Protein AF-0000000072268133 (afdb_homodimer)

Nearest PDB structures (foldseek):
  2jpi-assembly1_A  TM=8.267E-01  e=6.842E-08  Pseudomonas aeruginosa
  5nzc-assembly1_A  TM=4.486E-01  e=2.871E-03  Betula pendula
  5nzb-assembly1_A  TM=4.740E-01  e=6.348E-03  Betula pendula
  6iqk-assembly2_B  TM=4.774E-01  e=2.905E-02  Arabidopsis thaliana
  5em0-assembly1_A  TM=4.479E-01  e=3.784E-02  Artemisia vulgaris

Foldseek 3Di:
DKKKFKDFDQCQQVLQVQLQVVQVVPFDKDDDSAWIWTQDPQFIKIWGDDRTIIMIMTDHPDDVSVVVVQCSSLVRSCVVCVVVVRDGTDMDDD/DKKKFKDFDQCQLVLQVQLQVVQVVPFDKDDDSAWIWTQDPQFIKIWGDDRTIIMIMTDHPDDVSVVVVQCSSLVRSCVVCVVVVRDGTDMDDD

Secondary structure (DSSP, 8-state):
-EEEEEEE-TTHHHHHHHHHHHHTTTS-EEE-SSEEEE--TTS-EEEEE-SSEEEEEEE-SSHHHHHHHHHHHHHHHHHHHGGGT-----PPP-/-EEEEEEE-TTHHHHHHHHHHHHTTTS-EEE-SSEEEE--TTS-EEEEE-SSEEEEEEE-SSHHHHHHHHHHHHHHHHHHHGGGT-----PPP-

Radius of gyration: 17.0 Å; Cα contacts (8 Å, |Δi|>4): 426; chains: 2; bounding box: 32×48×40 Å

pLDDT: mean 96.36, std 5.12, range [61.31, 98.88]

Organism: Cereibacter sphaeroides (strain ATCC 17023 / DSM 158 / JCM 6121 / CCUG 31486 / LMG 2827 / NBRC 12203 / NCIMB 8253 / ATH 2.4.1.) (NCBI:txid272943)

Sequence (188 aa):
MISTARLETPNASKYLQQLCKHFAHKVEVRFDETEGHCALPPGPAVLRADADGLTVQVEAEDAKGLIQARFVIDSHLVTFAFREGFTGLDWSRPMISTARLETPNASKYLQQLCKHFAHKVEVRFDETEGHCALPPGPAVLRADADGLTVQVEAEDAKGLIQARFVIDSHLVTFAFREGFTGLDWSRP

InterPro domains:
  IPR014543 Uncharacterised conserved protein UCP028291 [PF09981] (4-92)
  IPR014543 Uncharacterised conserved protein UCP028291 [PIRSF028291] (3-92)

Structure (mmCIF, N/CA/C/O backbone):
data_AF-0000000072268133-model_v1
#
loop_
_entity.id
_entity.type
_entity.pdbx_description
1 polymer 'DUF2218 domain-containing protein'
#
loop_
_atom_site.group_PDB
_atom_site.id
_atom_site.type_symbol
_atom_site.label_atom_id
_atom_site.label_alt_id
_atom_site.label_comp_id
_atom_site.label_asym_id
_atom_site.label_entity_id
_atom_site.label_seq_id
_atom_site.pdbx_PDB_ins_code
_atom_site.Cartn_x
_atom_site.Cartn_y
_atom_site.Cartn_z
_atom_site.occupancy
_atom_site.B_iso_or_equiv
_atom_site.auth_seq_id
_atom_site.auth_comp_id
_atom_site.auth_asym_id
_atom_site.auth_atom_id
_atom_site.pdbx_PDB_model_num
ATOM 1 N N . MET A 1 1 ? -15.305 -1.542 4.465 1 93.56 1 MET A N 1
ATOM 2 C CA . MET A 1 1 ? -14.07 -2.006 5.086 1 93.56 1 MET A CA 1
ATOM 3 C C . MET A 1 1 ? -13.242 -0.832 5.594 1 93.56 1 MET A C 1
ATOM 5 O O . MET A 1 1 ? -13.242 0.242 4.988 1 93.56 1 MET A O 1
ATOM 9 N N . ILE A 1 2 ? -12.617 -1.02 6.758 1 95.62 2 ILE A N 1
ATOM 10 C CA . ILE A 1 2 ? -11.883 0.073 7.387 1 95.62 2 ILE A CA 1
ATOM 11 C C . ILE A 1 2 ? -10.445 -0.366 7.668 1 95.62 2 ILE A C 1
ATOM 13 O O . ILE A 1 2 ? -10.203 -1.51 8.062 1 95.62 2 ILE A O 1
ATOM 17 N N . SER A 1 3 ? -9.508 0.486 7.504 1 97.06 3 SER A N 1
ATOM 18 C CA . SER A 1 3 ? -8.109 0.293 7.859 1 97.06 3 SER A CA 1
ATOM 19 C C . SER A 1 3 ? -7.531 1.53 8.539 1 97.06 3 SER A C 1
ATOM 21 O O . SER A 1 3 ? -7.883 2.658 8.188 1 97.06 3 SER A O 1
ATOM 23 N N . THR A 1 4 ?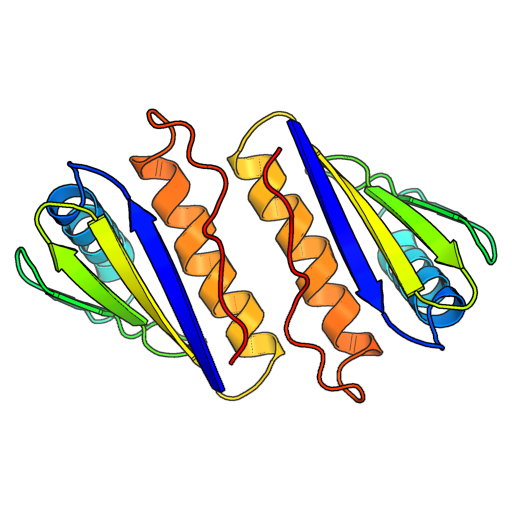 -6.676 1.304 9.516 1 97.69 4 THR A N 1
ATOM 24 C CA . THR A 1 4 ? -6.082 2.406 10.266 1 97.69 4 THR A CA 1
ATOM 25 C C . THR A 1 4 ? -4.578 2.211 10.422 1 97.69 4 THR A C 1
ATOM 27 O O . THR A 1 4 ? -4.09 1.079 10.414 1 97.69 4 THR A O 1
ATOM 30 N N . ALA A 1 5 ? -3.842 3.268 10.523 1 97.69 5 ALA A N 1
ATOM 31 C CA . ALA A 1 5 ? -2.406 3.236 10.789 1 97.69 5 ALA A CA 1
ATOM 32 C C . ALA A 1 5 ? -1.961 4.492 11.531 1 97.69 5 ALA A C 1
ATOM 34 O O . ALA A 1 5 ? -2.699 5.48 11.594 1 97.69 5 ALA A O 1
ATOM 35 N N . ARG A 1 6 ? -0.749 4.371 12.055 1 98.06 6 ARG A N 1
ATOM 36 C CA . ARG A 1 6 ? -0.217 5.492 12.82 1 98.06 6 ARG A CA 1
ATOM 37 C C . ARG A 1 6 ? 1.237 5.77 12.453 1 98.06 6 ARG A C 1
ATOM 39 O O . ARG A 1 6 ? 2.031 4.836 12.305 1 98.06 6 ARG A O 1
ATOM 46 N N . LEU A 1 7 ? 1.521 6.988 12.32 1 98.19 7 LEU A N 1
ATOM 47 C CA . LEU A 1 7 ? 2.885 7.48 12.156 1 98.19 7 LEU A CA 1
ATOM 48 C C . LEU A 1 7 ? 3.352 8.211 13.414 1 98.19 7 LEU A C 1
ATOM 50 O O . LEU A 1 7 ? 2.822 9.273 13.75 1 98.19 7 LEU A O 1
ATOM 54 N N . GLU A 1 8 ? 4.285 7.668 14.125 1 98.38 8 GLU A N 1
ATOM 55 C CA . GLU A 1 8 ? 4.883 8.391 15.242 1 98.38 8 GLU A CA 1
ATOM 56 C C . GLU A 1 8 ? 5.797 9.508 14.75 1 98.38 8 GLU A C 1
ATOM 58 O O . GLU A 1 8 ? 6.781 9.25 14.055 1 98.38 8 GLU A O 1
ATOM 63 N N . THR A 1 9 ? 5.531 10.68 15.117 1 98.5 9 THR A N 1
ATOM 64 C CA . THR A 1 9 ? 6.277 11.844 14.664 1 98.5 9 THR A CA 1
ATOM 65 C C . THR A 1 9 ? 5.902 13.078 15.484 1 98.5 9 THR A C 1
ATOM 67 O O . THR A 1 9 ? 4.738 13.25 15.859 1 98.5 9 THR A O 1
ATOM 70 N N . PRO A 1 10 ? 6.871 13.953 15.711 1 97.75 10 PRO A N 1
ATOM 71 C CA . PRO A 1 10 ? 6.508 15.227 16.328 1 97.75 10 PRO A CA 1
ATOM 72 C C . PRO A 1 10 ? 5.859 16.203 15.352 1 97.75 10 PRO A C 1
ATOM 74 O O . PRO A 1 10 ? 5.363 17.25 15.758 1 97.75 10 PRO A O 1
ATOM 77 N N . ASN A 1 11 ? 5.793 15.844 14.047 1 98.56 11 ASN A N 1
ATOM 78 C CA . ASN A 1 11 ? 5.289 16.719 13 1 98.56 11 ASN A CA 1
ATOM 79 C C . ASN A 1 11 ? 3.877 16.344 12.57 1 98.56 11 ASN A C 1
ATOM 81 O O . ASN A 1 11 ? 3.482 16.594 11.43 1 98.56 11 ASN A O 1
ATOM 85 N N . ALA A 1 12 ? 3.139 15.773 13.453 1 98.69 12 ALA A N 1
ATOM 86 C CA . ALA A 1 12 ? 1.852 15.18 13.109 1 98.69 12 ALA A CA 1
ATOM 87 C C . ALA A 1 12 ? 0.905 16.219 12.523 1 98.69 12 ALA A C 1
ATOM 89 O O . ALA A 1 12 ? 0.339 16.016 11.445 1 98.69 12 ALA A O 1
ATOM 90 N N . SER A 1 13 ? 0.737 17.266 13.195 1 98.75 13 SER A N 1
ATOM 91 C CA . SER A 1 13 ? -0.166 18.312 12.734 1 98.75 13 SER A CA 1
ATOM 92 C C . SER A 1 13 ? 0.288 18.891 11.398 1 98.75 13 SER A C 1
ATOM 94 O O . SER A 1 13 ? -0.536 19.156 10.516 1 98.75 13 SER A O 1
ATOM 96 N N . LYS A 1 14 ? 1.535 19.094 11.281 1 98.75 14 LYS A N 1
ATOM 97 C CA . LYS A 1 14 ? 2.078 19.594 10.031 1 98.75 14 LYS A CA 1
ATOM 98 C C . LYS A 1 14 ? 1.735 18.656 8.867 1 98.75 14 LYS A C 1
ATOM 100 O O . LYS A 1 14 ? 1.242 19.109 7.832 1 98.75 14 LYS A O 1
ATOM 105 N N . TYR A 1 15 ? 1.96 17.391 9.008 1 98.75 15 TYR A N 1
ATOM 106 C CA . TYR A 1 15 ? 1.708 16.438 7.945 1 98.75 15 TYR A CA 1
ATOM 107 C C . TYR A 1 15 ? 0.217 16.312 7.656 1 98.75 15 TYR A C 1
ATOM 109 O O . TYR A 1 15 ? -0.186 16.156 6.5 1 98.75 15 TYR A O 1
ATOM 117 N N . LEU A 1 16 ? -0.584 16.375 8.727 1 98.81 16 LEU A N 1
ATOM 118 C CA . LEU A 1 16 ? -2.031 16.406 8.539 1 98.81 16 LEU A CA 1
ATOM 119 C C . LEU A 1 16 ? -2.445 17.562 7.633 1 98.81 16 LEU A C 1
ATOM 121 O O . LEU A 1 16 ? -3.145 17.344 6.637 1 98.81 16 LEU A O 1
ATOM 125 N N . GLN A 1 17 ? -1.993 18.672 7.922 1 98.81 17 GLN A N 1
ATOM 126 C CA . GLN A 1 17 ? -2.395 19.859 7.176 1 98.81 17 GLN A CA 1
ATOM 127 C C . GLN A 1 17 ? -1.855 19.828 5.75 1 98.81 17 GLN A C 1
ATOM 129 O O . GLN A 1 17 ? -2.559 20.188 4.801 1 98.81 17 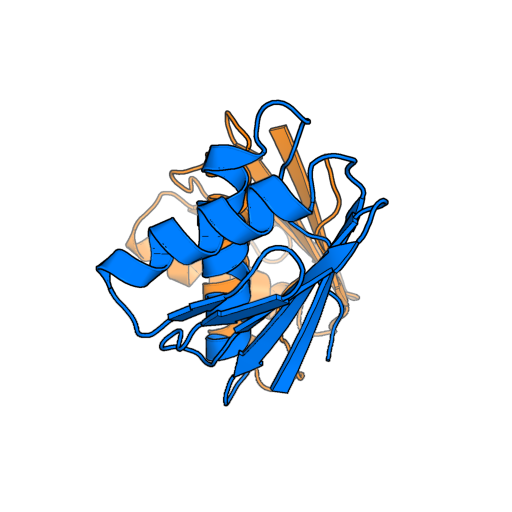GLN A O 1
ATOM 134 N N . GLN A 1 18 ? -0.664 19.422 5.578 1 98.81 18 GLN A N 1
ATOM 135 C CA . GLN A 1 18 ? -0.079 19.328 4.246 1 98.81 18 GLN A CA 1
ATOM 136 C C . GLN A 1 18 ? -0.865 18.344 3.375 1 98.81 18 GLN A C 1
ATOM 138 O O . GLN A 1 18 ? -1.146 18.625 2.211 1 98.81 18 GLN A O 1
ATOM 143 N N . LEU A 1 19 ? -1.193 17.188 3.969 1 98.31 19 LEU A N 1
ATOM 144 C CA . LEU A 1 19 ? -1.961 16.188 3.236 1 98.31 19 LEU A CA 1
ATOM 145 C C . LEU A 1 19 ? -3.322 16.734 2.826 1 98.31 19 LEU A C 1
ATOM 147 O O . LEU A 1 19 ? -3.736 16.594 1.674 1 98.31 19 LEU A O 1
ATOM 151 N N . CYS A 1 20 ? -3.971 17.359 3.752 1 98.5 20 CYS A N 1
ATOM 152 C CA . CYS A 1 20 ? -5.297 17.906 3.48 1 98.5 20 CYS A CA 1
ATOM 153 C C . CYS A 1 20 ? -5.23 19 2.408 1 98.5 20 CYS A C 1
ATOM 155 O O . CYS A 1 20 ? -6.051 19.016 1.49 1 98.5 20 CYS A O 1
ATOM 157 N N . LYS A 1 21 ? -4.309 19.844 2.555 1 98.56 21 LYS A N 1
ATOM 158 C CA . LYS A 1 21 ? -4.156 20.875 1.54 1 98.56 21 LYS A CA 1
ATOM 159 C C . LYS A 1 21 ? -3.859 20.266 0.171 1 98.56 21 LYS A C 1
ATOM 161 O O . LYS A 1 21 ? -4.352 20.766 -0.849 1 98.56 21 LYS A O 1
ATOM 166 N N . HIS A 1 22 ? -3.029 19.297 0.133 1 98 22 HIS A N 1
ATOM 167 C CA . HIS A 1 22 ? -2.699 18.609 -1.106 1 98 22 HIS A CA 1
ATOM 168 C C . HIS A 1 22 ? -3.947 18.016 -1.755 1 98 22 HIS A C 1
ATOM 170 O O . HIS A 1 22 ? -4.156 18.172 -2.959 1 98 22 HIS A O 1
ATOM 176 N N . PHE A 1 23 ? -4.801 17.328 -0.97 1 97.88 23 PHE A N 1
ATOM 177 C CA . PHE A 1 23 ? -6 16.672 -1.476 1 97.88 23 PHE A CA 1
ATOM 178 C C . PHE A 1 23 ? -7.055 17.703 -1.867 1 97.88 23 PHE A C 1
ATOM 180 O O . PHE A 1 23 ? -7.871 17.453 -2.758 1 97.88 23 PHE A O 1
ATOM 187 N N . ALA A 1 24 ? -7.035 18.828 -1.219 1 97.88 24 ALA A N 1
ATOM 188 C CA . ALA A 1 24 ? -8.047 19.859 -1.438 1 97.88 24 ALA A CA 1
ATOM 189 C C . ALA A 1 24 ? -8.023 20.359 -2.877 1 97.88 24 ALA A C 1
ATOM 191 O O . ALA A 1 24 ? -8.977 20.984 -3.344 1 97.88 24 ALA A O 1
ATOM 192 N N . HIS A 1 25 ? -6.98 20.156 -3.562 1 97.12 25 HIS A N 1
ATOM 193 C CA . HIS A 1 25 ? -6.879 20.531 -4.965 1 97.12 25 HIS A CA 1
ATOM 194 C C . HIS A 1 25 ? -7.809 19.688 -5.836 1 97.12 25 HIS A C 1
ATOM 196 O O . HIS A 1 25 ? -8.164 20.094 -6.945 1 97.12 25 HIS A O 1
ATOM 202 N N . LYS A 1 26 ? -8.305 18.516 -5.285 1 95.06 26 LYS A N 1
ATOM 203 C CA . LYS A 1 26 ? -9.039 17.578 -6.148 1 95.06 26 LYS A CA 1
ATOM 204 C C . LYS A 1 26 ? -10.344 17.141 -5.492 1 95.06 26 LYS A C 1
ATOM 206 O O . LYS A 1 26 ? -11.289 16.75 -6.18 1 95.06 26 LYS A O 1
ATOM 211 N N . VAL A 1 27 ? -10.328 17.203 -4.211 1 96.94 27 VAL A N 1
ATOM 212 C CA . VAL A 1 27 ? -11.508 16.688 -3.521 1 96.94 27 VAL A CA 1
ATOM 213 C C . VAL A 1 27 ? -11.922 17.656 -2.412 1 96.94 27 VAL A C 1
ATOM 215 O O . VAL A 1 27 ? -11.164 18.547 -2.053 1 96.94 27 VAL A O 1
ATOM 218 N N . GLU A 1 28 ? -13.156 17.375 -1.885 1 97.62 28 GLU A N 1
ATOM 219 C CA . GLU A 1 28 ? -13.602 18.125 -0.713 1 97.62 28 GLU A CA 1
ATOM 220 C C . GLU A 1 28 ? -12.805 17.734 0.527 1 97.62 28 GLU A C 1
ATOM 222 O O . GLU A 1 28 ? -12.656 16.547 0.826 1 97.62 28 GLU A O 1
ATOM 227 N N . VAL A 1 29 ? -12.406 18.766 1.29 1 98.5 29 VAL A N 1
ATOM 228 C CA . VAL A 1 29 ? -11.625 18.531 2.5 1 98.5 29 VAL A CA 1
ATOM 229 C C . VAL A 1 29 ? -12.047 19.516 3.588 1 98.5 29 VAL A C 1
ATOM 231 O O . VAL A 1 29 ? -12.32 20.688 3.303 1 98.5 29 VAL A O 1
ATOM 234 N N . ARG A 1 30 ? -12.125 19.078 4.805 1 98.56 30 ARG A N 1
ATOM 235 C CA . ARG A 1 30 ? -12.234 19.891 6.012 1 98.56 30 ARG A CA 1
ATOM 236 C C . ARG A 1 30 ? -11.141 19.531 7.012 1 98.56 30 ARG A C 1
ATOM 238 O O . ARG A 1 30 ? -10.906 18.344 7.293 1 98.56 30 ARG A O 1
ATOM 245 N N . PHE A 1 31 ? -10.523 20.641 7.5 1 98.75 31 PHE A N 1
ATOM 246 C CA . PHE A 1 31 ? -9.484 20.266 8.445 1 98.75 31 PHE A CA 1
ATOM 247 C C . PHE A 1 31 ? -9.109 21.438 9.344 1 98.75 31 PHE A C 1
ATOM 249 O O . PHE A 1 31 ? -9.445 22.578 9.047 1 98.75 31 PHE A O 1
ATOM 256 N N . ASP A 1 32 ? -8.562 21.109 10.438 1 98.62 32 ASP A N 1
ATOM 257 C CA . ASP A 1 32 ? -7.844 22.031 11.312 1 98.62 32 ASP A CA 1
ATOM 258 C C . ASP A 1 32 ? -6.504 21.438 11.742 1 98.62 32 ASP A C 1
ATOM 260 O O . ASP A 1 32 ? -5.949 20.578 11.055 1 98.62 32 ASP A O 1
ATOM 264 N N . GLU A 1 33 ? -6.043 21.859 12.852 1 98.44 33 GLU A N 1
ATOM 265 C CA . GLU A 1 33 ? -4.703 21.453 13.25 1 98.44 33 GLU A CA 1
ATOM 266 C C . GLU A 1 33 ? -4.703 20.016 13.766 1 98.44 33 GLU A C 1
ATOM 268 O O . GLU A 1 33 ? -3.654 19.359 13.828 1 98.44 33 GLU A O 1
ATOM 273 N N . THR A 1 34 ? -5.832 19.484 14.164 1 98.62 34 THR A N 1
ATOM 274 C CA . THR A 1 34 ? -5.797 18.203 14.875 1 98.62 34 THR A CA 1
ATOM 275 C C . THR A 1 34 ? -6.613 17.156 14.125 1 98.62 34 THR A C 1
ATOM 277 O O . THR A 1 34 ? -6.496 15.961 14.406 1 98.62 34 THR A O 1
ATOM 280 N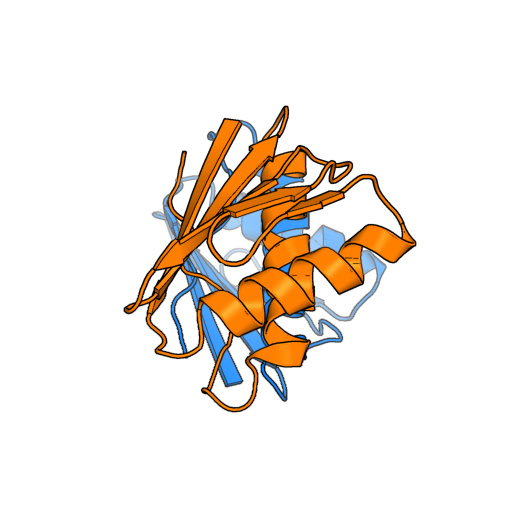 N . GLU A 1 35 ? -7.496 17.594 13.297 1 98.81 35 GLU A N 1
ATOM 281 C CA . GLU A 1 35 ? -8.352 16.641 12.594 1 98.81 35 GLU A CA 1
ATOM 282 C C . GLU A 1 35 ? -8.57 17.078 11.141 1 98.81 35 GLU A C 1
ATOM 284 O O . GLU A 1 35 ? -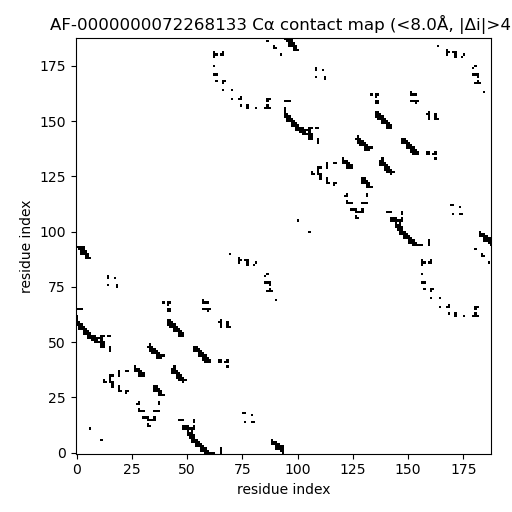8.672 18.266 10.844 1 98.81 35 GLU A O 1
ATOM 289 N N . GLY A 1 36 ? -8.594 16.062 10.266 1 98.69 36 GLY A N 1
ATOM 290 C CA . GLY A 1 36 ? -8.883 16.281 8.852 1 98.69 36 GLY A CA 1
ATOM 291 C C . GLY A 1 36 ? -9.812 15.227 8.273 1 98.69 36 GLY A C 1
ATOM 292 O O . GLY A 1 36 ? -9.734 14.047 8.633 1 98.69 36 GLY A O 1
ATOM 293 N N . HIS A 1 37 ? -10.688 15.664 7.453 1 98.62 37 HIS A N 1
ATOM 294 C CA . HIS A 1 37 ? -11.594 14.805 6.703 1 98.62 37 HIS A CA 1
ATOM 295 C C . HIS A 1 37 ? -11.469 15.039 5.203 1 98.62 37 HIS A C 1
ATOM 297 O O . HIS A 1 37 ? -11.617 16.172 4.73 1 98.62 37 HIS A O 1
ATOM 303 N N . CYS A 1 38 ? -11.219 13.961 4.496 1 98.56 38 CYS A N 1
ATOM 304 C CA . CYS A 1 38 ? -11 14.039 3.057 1 98.56 38 CYS A CA 1
ATOM 305 C C . CYS A 1 38 ? -11.945 13.102 2.311 1 98.56 38 CYS A C 1
ATOM 307 O O . CYS A 1 38 ? -11.977 11.906 2.58 1 98.56 38 CYS A O 1
ATOM 309 N N . ALA A 1 39 ? -12.641 13.594 1.296 1 97.25 39 ALA A N 1
ATOM 310 C CA . ALA A 1 39 ? -13.562 12.789 0.494 1 97.25 39 ALA A CA 1
ATOM 311 C C . ALA A 1 39 ? -12.82 12.094 -0.65 1 97.25 39 ALA A C 1
ATOM 313 O O . ALA A 1 39 ? -13.148 12.297 -1.821 1 97.25 39 ALA A O 1
ATOM 314 N N . LEU A 1 40 ? -11.961 11.195 -0.254 1 93.94 40 LEU A N 1
ATOM 315 C CA . LEU A 1 40 ? -11.203 10.477 -1.277 1 93.94 40 LEU A CA 1
ATOM 316 C C . LEU A 1 40 ? -12.109 9.531 -2.057 1 93.94 40 LEU A C 1
ATOM 318 O O . LEU A 1 40 ? -12.992 8.891 -1.479 1 93.94 40 LEU A O 1
ATOM 322 N N . PRO A 1 41 ? -11.906 9.359 -3.287 1 88.19 41 PRO A N 1
ATOM 323 C CA . PRO A 1 41 ? -12.789 8.57 -4.152 1 88.19 41 PRO A CA 1
ATOM 324 C C . PRO A 1 41 ? -12.883 7.109 -3.725 1 88.19 41 PRO A C 1
ATOM 326 O O . PRO A 1 41 ? -13.984 6.547 -3.666 1 88.19 41 PRO A O 1
ATOM 329 N N . PRO A 1 42 ? -11.828 6.34 -3.496 1 85.31 42 PRO A N 1
ATOM 330 C CA . PRO A 1 42 ? -12.008 4.949 -3.072 1 85.31 42 PRO A CA 1
ATOM 331 C C . PRO A 1 42 ? -12.812 4.828 -1.778 1 85.31 42 PRO A C 1
ATOM 333 O O . PRO A 1 42 ? -13.375 3.768 -1.493 1 85.31 42 PRO A O 1
ATOM 336 N N . GLY A 1 43 ? -12.852 5.914 -0.933 1 83.88 43 GLY A N 1
ATOM 337 C CA . GLY A 1 43 ? -13.508 6.074 0.354 1 83.88 43 GLY A CA 1
ATOM 338 C C . GLY A 1 43 ? -12.898 7.176 1.204 1 83.88 43 GLY A C 1
ATOM 339 O O . GLY A 1 43 ? -11.758 7.586 0.976 1 83.88 43 GLY A O 1
ATOM 340 N N . PRO A 1 44 ? -13.688 7.688 2.02 1 95.06 44 PRO A N 1
ATOM 341 C CA . PRO A 1 44 ? -13.211 8.844 2.783 1 95.06 44 PRO A CA 1
ATOM 342 C C . PRO A 1 44 ? -12.078 8.492 3.74 1 95.06 44 PRO A C 1
ATOM 344 O O . PRO A 1 44 ? -11.922 7.328 4.121 1 95.06 44 PRO A O 1
ATOM 347 N N . ALA A 1 45 ? -11.305 9.484 4.059 1 98.06 45 ALA A N 1
ATOM 348 C CA . ALA A 1 45 ? -10.211 9.352 5.02 1 98.06 45 ALA A CA 1
ATOM 349 C C . ALA A 1 45 ? -10.383 10.344 6.172 1 98.06 45 ALA A C 1
ATOM 351 O O . ALA A 1 45 ? -10.82 11.477 5.965 1 98.06 45 ALA A O 1
ATOM 352 N N . VAL A 1 46 ? -10.016 9.867 7.305 1 98.38 46 VAL A N 1
ATOM 353 C CA . VAL A 1 46 ? -9.953 10.719 8.484 1 98.38 46 VAL A CA 1
ATOM 354 C C . VAL A 1 46 ? -8.539 10.734 9.047 1 98.38 46 VAL A C 1
ATOM 356 O O . VAL A 1 46 ? -7.93 9.68 9.234 1 98.38 46 VAL A O 1
ATOM 359 N N . LEU A 1 47 ? -8.102 11.891 9.297 1 98.81 47 LEU A N 1
ATOM 360 C CA . LEU A 1 47 ? -6.785 12.102 9.891 1 98.81 47 LEU A CA 1
ATOM 361 C C . LEU A 1 47 ? -6.91 12.719 11.281 1 98.81 47 LEU A C 1
ATOM 363 O O . LEU A 1 47 ? -7.73 13.609 11.5 1 98.81 47 LEU A O 1
ATOM 367 N N . ARG A 1 48 ? -6.066 12.25 12.195 1 98.88 48 ARG A N 1
ATOM 368 C CA . ARG A 1 48 ? -6.008 12.836 13.531 1 98.88 48 ARG A CA 1
ATOM 369 C C . ARG A 1 48 ? -4.566 13.016 13.992 1 98.88 48 ARG A C 1
ATOM 371 O O . ARG A 1 48 ? -3.773 12.07 13.961 1 98.88 48 ARG A O 1
ATOM 378 N N . ALA A 1 49 ? -4.312 14.203 14.414 1 98.88 49 ALA A N 1
ATOM 379 C CA . ALA A 1 49 ? -2.965 14.508 14.883 1 98.88 49 ALA A CA 1
ATOM 380 C C . ALA A 1 49 ? -2.957 14.781 16.391 1 98.88 49 ALA A C 1
ATOM 382 O O . ALA A 1 49 ? -3.865 15.43 16.906 1 98.88 49 ALA A O 1
ATOM 383 N N . ASP A 1 50 ? -1.952 14.25 17.047 1 98.25 50 ASP A N 1
ATOM 384 C CA . ASP A 1 50 ? -1.611 14.656 18.406 1 98.25 50 ASP A CA 1
ATOM 385 C C . ASP A 1 50 ? -0.117 14.938 18.547 1 98.25 50 ASP A C 1
ATOM 387 O O . ASP A 1 50 ? 0.596 15.016 17.547 1 98.25 50 ASP A O 1
ATOM 391 N N . ALA A 1 51 ? 0.311 15.211 19.719 1 97.62 51 ALA A N 1
ATOM 392 C CA . ALA A 1 51 ? 1.69 15.641 19.938 1 97.62 51 ALA A CA 1
ATOM 393 C C . ALA A 1 51 ? 2.674 14.539 19.547 1 97.62 51 ALA A C 1
ATOM 395 O O . ALA A 1 51 ? 3.818 14.82 19.172 1 97.62 51 ALA A O 1
ATOM 396 N N . ASP A 1 52 ? 2.199 13.328 19.469 1 97.81 52 ASP A N 1
ATOM 397 C CA . ASP A 1 52 ? 3.135 12.211 19.344 1 97.81 52 ASP A CA 1
ATOM 398 C C . ASP A 1 52 ? 3.012 11.547 17.969 1 97.81 52 ASP A C 1
ATOM 400 O O . ASP A 1 52 ? 3.859 10.742 17.594 1 97.81 52 ASP A O 1
ATOM 404 N N . GLY A 1 53 ? 1.909 11.883 17.328 1 98.75 53 GLY A N 1
ATOM 405 C CA . GLY A 1 53 ? 1.823 11.148 16.078 1 98.75 53 GLY A CA 1
ATOM 406 C C . GLY A 1 53 ? 0.585 11.484 15.266 1 98.75 53 GLY A C 1
ATOM 407 O O . GLY A 1 53 ? -0.261 12.266 15.719 1 98.75 53 GLY A O 1
ATOM 408 N N . LEU A 1 54 ? 0.49 10.977 14.031 1 98.81 54 LEU A N 1
ATOM 409 C CA . LEU A 1 54 ? -0.599 11.094 13.07 1 98.81 54 LEU A CA 1
ATOM 410 C C . LEU A 1 54 ? -1.307 9.758 12.875 1 98.81 54 LEU A C 1
ATOM 412 O O . LEU A 1 54 ? -0.678 8.766 12.492 1 98.81 54 LEU A O 1
ATOM 41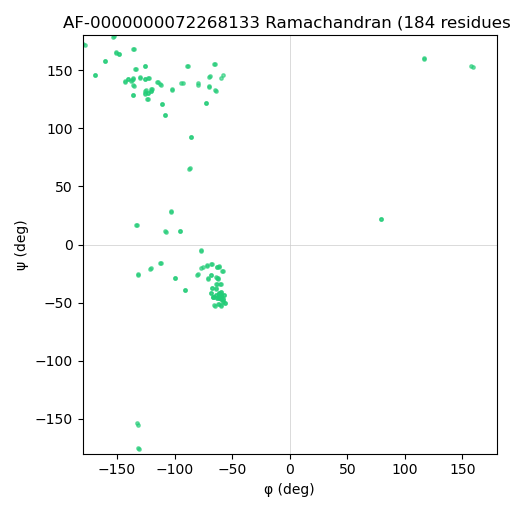6 N N . THR A 1 55 ? -2.57 9.703 13.141 1 98.75 55 THR A N 1
ATOM 417 C CA . THR A 1 55 ? -3.396 8.531 12.875 1 98.75 55 THR A CA 1
ATOM 418 C C . THR A 1 55 ? -4.238 8.734 11.617 1 98.75 55 THR A C 1
ATOM 420 O O . THR A 1 55 ? -4.855 9.789 11.445 1 98.75 55 THR A O 1
ATOM 423 N N . VAL A 1 56 ? -4.25 7.781 10.789 1 98.56 56 VAL A N 1
ATOM 424 C CA . VAL A 1 56 ? -5.016 7.84 9.547 1 98.56 56 VAL A CA 1
ATOM 425 C C . VAL A 1 56 ? -5.988 6.66 9.484 1 98.56 56 VAL A C 1
ATOM 427 O O . VAL A 1 56 ? -5.609 5.52 9.758 1 98.56 56 VAL A O 1
ATOM 430 N N . GLN A 1 57 ? -7.203 6.969 9.203 1 98.31 57 GLN A N 1
ATOM 431 C CA . GLN A 1 57 ? -8.234 5.965 8.961 1 98.31 57 GLN A CA 1
ATOM 432 C C . GLN A 1 57 ? -8.82 6.109 7.559 1 98.31 57 GLN A C 1
ATOM 434 O O . GLN A 1 57 ? -9.148 7.215 7.129 1 98.31 57 GLN A O 1
ATOM 439 N N . VAL A 1 58 ? -8.961 4.977 6.84 1 97.94 58 VAL A N 1
ATOM 440 C CA . VAL A 1 58 ? -9.586 4.98 5.523 1 97.94 58 VAL A CA 1
ATOM 441 C C . VAL A 1 58 ? -10.727 3.967 5.488 1 97.94 58 VAL A C 1
ATOM 443 O O . VAL A 1 58 ? -10.711 2.982 6.23 1 97.94 58 VAL A O 1
ATOM 446 N N . GLU A 1 59 ? -11.648 4.258 4.633 1 96.44 59 GLU A N 1
ATOM 447 C CA . GLU A 1 59 ? -12.781 3.361 4.398 1 96.44 59 GLU A CA 1
ATOM 448 C C . GLU A 1 59 ? -12.969 3.094 2.91 1 96.44 59 GLU A C 1
ATOM 450 O O . GLU A 1 59 ? -12.742 3.977 2.08 1 96.44 59 GLU A O 1
ATOM 455 N N . ALA A 1 60 ? -13.367 1.855 2.582 1 95.88 60 ALA A N 1
ATOM 456 C CA . ALA A 1 60 ? -13.656 1.488 1.199 1 95.88 60 ALA A CA 1
ATOM 457 C C . ALA A 1 60 ? -14.75 0.425 1.131 1 95.88 60 ALA A C 1
ATOM 459 O O . ALA A 1 60 ? -15.031 -0.252 2.125 1 95.88 60 ALA A O 1
ATOM 460 N N . GLU A 1 61 ? -15.273 0.296 -0.04 1 94 61 GLU A N 1
ATOM 461 C CA . GLU A 1 61 ? -16.406 -0.618 -0.216 1 94 61 GLU A CA 1
ATOM 462 C C . GLU A 1 61 ? -15.922 -2.062 -0.332 1 94 61 GLU A C 1
ATOM 464 O O . GLU A 1 61 ? -16.688 -2.996 -0.068 1 94 61 GLU A O 1
ATOM 469 N N . ASP A 1 62 ? -14.703 -2.211 -0.785 1 94.81 62 ASP A N 1
ATOM 470 C CA . ASP A 1 62 ? -14.172 -3.561 -0.953 1 94.81 62 ASP A CA 1
ATOM 471 C C . ASP A 1 62 ? -12.648 -3.568 -0.832 1 94.81 62 ASP A C 1
ATOM 473 O O . ASP A 1 62 ? -12.031 -2.533 -0.566 1 94.81 62 ASP A O 1
ATOM 477 N N . ALA A 1 63 ? -12.062 -4.703 -0.943 1 95.94 63 ALA A N 1
ATOM 478 C CA . ALA A 1 63 ? -10.625 -4.883 -0.736 1 95.94 63 ALA A CA 1
ATOM 479 C C . ALA A 1 63 ? -9.82 -4.07 -1.745 1 95.94 63 ALA A C 1
ATOM 481 O O . ALA A 1 63 ? -8.805 -3.465 -1.394 1 95.94 63 ALA A O 1
ATOM 482 N N . LYS A 1 64 ? -10.242 -4.062 -2.99 1 96.31 64 LYS A N 1
ATOM 483 C CA . LYS A 1 64 ? -9.555 -3.285 -4.016 1 96.31 64 LYS A CA 1
ATOM 484 C C . LYS A 1 64 ? -9.547 -1.8 -3.666 1 96.31 64 LYS A C 1
ATOM 486 O O . LYS A 1 64 ? -8.516 -1.135 -3.775 1 96.31 64 LYS A O 1
ATOM 491 N N . GLY A 1 65 ? -10.703 -1.345 -3.232 1 96 65 GLY A N 1
ATOM 492 C CA . GLY A 1 65 ? -10.797 0.041 -2.803 1 96 65 GLY A CA 1
ATOM 493 C C . GLY A 1 65 ? -9.938 0.354 -1.596 1 96 65 GLY A C 1
ATOM 494 O O . GLY A 1 65 ? -9.352 1.437 -1.506 1 96 65 GLY A O 1
ATOM 495 N N . LEU A 1 66 ? -9.852 -0.576 -0.687 1 97.12 66 LEU A N 1
ATOM 496 C CA . LEU A 1 66 ? -9.062 -0.384 0.523 1 97.12 66 LEU A CA 1
ATOM 497 C C . LEU A 1 66 ? -7.578 -0.283 0.191 1 97.12 66 LEU A C 1
ATOM 499 O O . LEU A 1 66 ? -6.875 0.586 0.715 1 97.12 66 LEU A O 1
ATOM 503 N N . ILE A 1 67 ? -7.113 -1.168 -0.658 1 97.06 67 ILE A N 1
ATOM 504 C CA . ILE A 1 67 ? -5.727 -1.164 -1.108 1 97.06 67 ILE A CA 1
ATOM 505 C C . ILE A 1 67 ? -5.414 0.16 -1.802 1 97.06 67 ILE A C 1
ATOM 507 O O . ILE A 1 67 ? -4.363 0.76 -1.562 1 97.06 67 ILE A O 1
ATOM 511 N N . GLN A 1 68 ? -6.352 0.616 -2.584 1 97.5 68 GLN A N 1
ATOM 512 C CA . GLN A 1 68 ? -6.172 1.887 -3.279 1 97.5 68 GLN A CA 1
ATOM 513 C C . GLN A 1 68 ? -6.129 3.051 -2.293 1 97.5 68 GLN A C 1
ATOM 515 O O . GLN A 1 68 ? -5.309 3.959 -2.434 1 97.5 68 GLN A O 1
ATOM 520 N N . ALA A 1 69 ? -7.004 3.051 -1.37 1 97.19 69 ALA A N 1
ATOM 521 C CA . ALA A 1 69 ? -7.066 4.133 -0.391 1 97.19 69 ALA A CA 1
ATOM 522 C C . ALA A 1 69 ? -5.777 4.215 0.419 1 97.19 69 ALA A C 1
ATOM 524 O O . ALA A 1 69 ? -5.25 5.309 0.652 1 97.19 69 ALA A O 1
ATOM 525 N N . ARG A 1 70 ? -5.238 3.082 0.858 1 97.56 70 ARG A N 1
ATOM 526 C CA . ARG A 1 70 ? -3.975 3.041 1.584 1 97.56 70 ARG A CA 1
ATOM 527 C C . ARG A 1 70 ? -2.84 3.613 0.741 1 97.56 70 ARG A C 1
ATOM 529 O O . ARG A 1 70 ? -2.031 4.402 1.232 1 97.56 70 ARG A O 1
ATOM 536 N N . PHE A 1 71 ? -2.852 3.238 -0.488 1 97.56 71 PHE A N 1
ATOM 537 C CA . PHE A 1 71 ? -1.807 3.701 -1.393 1 97.56 71 PHE A CA 1
ATOM 538 C C . PHE A 1 71 ? -1.88 5.215 -1.574 1 97.56 71 PHE A C 1
ATOM 540 O O . PHE A 1 71 ? -0.85 5.891 -1.596 1 97.56 71 PHE A O 1
ATOM 547 N N . VAL A 1 72 ? -3.045 5.734 -1.739 1 97.69 72 VAL A N 1
ATOM 548 C CA . VAL A 1 72 ? -3.219 7.172 -1.922 1 97.69 72 VAL A CA 1
ATOM 549 C C . VAL A 1 72 ? -2.607 7.922 -0.74 1 97.69 72 VAL A C 1
ATOM 551 O O . VAL A 1 72 ? -1.881 8.898 -0.926 1 97.69 72 VAL A O 1
ATOM 554 N N . ILE A 1 73 ? -2.842 7.449 0.412 1 98 73 ILE A N 1
ATOM 555 C CA . ILE A 1 73 ? -2.299 8.102 1.6 1 98 73 ILE A CA 1
ATOM 556 C C . ILE A 1 73 ? -0.775 7.992 1.593 1 98 73 ILE A C 1
ATOM 558 O O . ILE A 1 73 ? -0.076 9 1.706 1 98 73 ILE A O 1
ATOM 562 N N . ASP A 1 74 ? -0.241 6.805 1.44 1 97.81 74 ASP A N 1
ATOM 563 C CA . ASP A 1 74 ? 1.194 6.551 1.522 1 97.81 74 ASP A CA 1
ATOM 564 C C . ASP A 1 74 ? 1.954 7.348 0.464 1 97.81 74 ASP A C 1
ATOM 566 O O . ASP A 1 74 ? 2.984 7.957 0.758 1 97.81 74 ASP A O 1
ATOM 570 N N . SER A 1 75 ? 1.435 7.293 -0.738 1 97.69 75 SER A N 1
ATOM 571 C CA . SER A 1 75 ? 2.154 7.879 -1.865 1 97.69 75 SER A CA 1
ATOM 572 C C . SER A 1 75 ? 2.201 9.398 -1.762 1 97.69 75 SER A C 1
ATOM 574 O O . SER A 1 75 ? 3.084 10.039 -2.336 1 97.69 75 SER A O 1
ATOM 576 N N . HIS A 1 76 ? 1.29 10.008 -1.113 1 98.12 76 HIS A N 1
ATOM 577 C CA . HIS A 1 76 ? 1.313 11.453 -0.936 1 98.12 76 HIS A CA 1
ATOM 578 C C . HIS A 1 76 ? 2.043 11.844 0.348 1 98.12 76 HIS A C 1
ATOM 580 O O . HIS A 1 76 ? 2.807 12.812 0.366 1 98.12 76 HIS A O 1
ATOM 586 N N . LEU A 1 77 ? 1.85 11.078 1.401 1 98.5 77 LEU A N 1
ATOM 587 C CA . LEU A 1 77 ? 2.488 11.383 2.678 1 98.5 77 LEU A CA 1
ATOM 588 C C . LEU A 1 77 ? 4.008 11.289 2.561 1 98.5 77 LEU A C 1
ATOM 590 O O . LEU A 1 77 ? 4.73 12.055 3.199 1 98.5 77 LEU A O 1
ATOM 594 N N . VAL A 1 78 ? 4.516 10.375 1.733 1 98.38 78 VAL A N 1
ATOM 595 C CA . VAL A 1 78 ? 5.953 10.195 1.581 1 98.38 78 VAL A CA 1
ATOM 596 C C . VAL A 1 78 ? 6.582 11.469 1.03 1 98.38 78 VAL A C 1
ATOM 598 O O . VAL A 1 78 ? 7.738 11.781 1.331 1 98.38 78 VAL A O 1
ATOM 601 N N . THR A 1 79 ? 5.848 12.234 0.266 1 97.81 79 THR A N 1
ATOM 602 C CA . THR A 1 79 ? 6.32 13.492 -0.287 1 97.81 79 THR A CA 1
ATOM 603 C C . THR A 1 79 ? 6.688 14.469 0.829 1 97.81 79 THR A C 1
ATOM 605 O O . THR A 1 79 ? 7.66 15.219 0.71 1 97.81 79 THR A O 1
ATOM 608 N N . PHE A 1 80 ? 6.008 14.43 1.878 1 97.94 80 PHE A N 1
ATOM 609 C CA . PHE A 1 80 ? 6.172 15.391 2.959 1 97.94 80 PHE A CA 1
ATOM 610 C C . PHE A 1 80 ? 7.031 14.812 4.078 1 97.94 80 PHE A C 1
ATOM 612 O O . PHE A 1 80 ? 7.715 15.555 4.785 1 97.94 80 PHE A O 1
ATOM 619 N N . ALA A 1 81 ? 6.988 13.5 4.223 1 97.56 81 ALA A N 1
ATOM 620 C CA . ALA A 1 81 ? 7.586 12.867 5.398 1 97.56 81 ALA A CA 1
ATOM 621 C C . ALA A 1 81 ? 8.867 12.125 5.027 1 97.56 81 ALA A C 1
ATOM 623 O O . ALA A 1 81 ? 9.398 11.359 5.832 1 97.56 81 ALA A O 1
ATOM 624 N N . PHE A 1 82 ? 9.422 12.258 3.875 1 94.56 82 PHE A N 1
ATOM 625 C CA . PHE A 1 82 ? 10.555 11.492 3.383 1 94.56 82 PHE A CA 1
ATOM 626 C C . PHE A 1 82 ? 11.797 11.75 4.23 1 94.56 82 PHE A C 1
ATOM 628 O O . PHE A 1 82 ? 12.641 10.867 4.395 1 94.56 82 PHE A O 1
ATOM 635 N N . ARG A 1 83 ? 11.867 12.922 4.797 1 95.19 83 ARG A N 1
ATOM 636 C CA . ARG A 1 83 ? 13.055 13.281 5.555 1 95.19 83 ARG A CA 1
ATOM 637 C C . ARG A 1 83 ? 13.125 12.508 6.871 1 95.19 83 ARG A C 1
ATOM 639 O O . ARG A 1 83 ? 14.188 12.422 7.492 1 95.19 83 ARG A O 1
ATOM 646 N N . GLU A 1 84 ? 12.023 11.961 7.289 1 95.81 84 GLU A N 1
ATOM 647 C CA . GLU A 1 84 ? 11.984 11.18 8.523 1 95.81 84 GLU A CA 1
ATOM 648 C C . GLU A 1 84 ? 12.141 9.688 8.242 1 95.81 84 GLU A C 1
ATOM 650 O O . GLU A 1 84 ? 11.875 8.859 9.117 1 95.81 84 GLU A O 1
ATOM 655 N N . GLY A 1 85 ? 12.5 9.367 7.062 1 94.25 85 GLY A N 1
ATOM 656 C CA . GLY A 1 85 ? 12.68 7.965 6.723 1 94.25 85 GLY A CA 1
ATOM 657 C C . GLY A 1 85 ? 11.383 7.242 6.445 1 94.25 85 GLY A C 1
ATOM 658 O O . GLY A 1 85 ? 11.297 6.02 6.59 1 94.25 85 GLY A O 1
ATOM 659 N N . PHE A 1 86 ? 10.43 7.98 6.129 1 96.75 86 PHE A N 1
ATOM 660 C CA . PHE A 1 86 ? 9.109 7.422 5.859 1 96.75 86 PHE A CA 1
ATOM 661 C C . PHE A 1 86 ? 9.141 6.52 4.633 1 96.75 86 PHE A C 1
ATOM 663 O O . PHE A 1 86 ? 9.625 6.926 3.57 1 96.75 86 PHE A O 1
ATOM 670 N N . THR A 1 87 ? 8.555 5.293 4.738 1 96.5 87 THR A N 1
ATOM 671 C CA . THR A 1 87 ? 8.516 4.359 3.619 1 96.5 87 THR A CA 1
ATOM 672 C C . THR A 1 87 ? 7.113 3.777 3.453 1 96.5 87 THR A C 1
ATOM 674 O O . THR A 1 87 ? 6.938 2.74 2.811 1 96.5 87 THR A O 1
ATOM 677 N N . GLY A 1 88 ? 6.125 4.371 4.031 1 96.75 88 GLY A N 1
ATOM 678 C CA . GLY A 1 88 ? 4.762 3.865 4.074 1 96.75 88 GLY A CA 1
ATOM 679 C C . GLY A 1 88 ? 4.289 3.547 5.48 1 96.75 88 GLY A C 1
ATOM 680 O O . GLY A 1 88 ? 5.102 3.369 6.391 1 96.75 88 GLY A O 1
ATOM 681 N N . LEU A 1 89 ? 2.973 3.494 5.645 1 97.19 89 LEU A N 1
ATOM 682 C CA . LEU A 1 89 ? 2.395 3.213 6.953 1 97.19 89 LEU A CA 1
ATOM 683 C C . LEU A 1 89 ? 2.238 1.711 7.168 1 97.19 89 LEU A C 1
ATOM 685 O O . LEU A 1 89 ? 2.127 0.95 6.203 1 97.19 89 LEU A O 1
ATOM 689 N N . ASP A 1 90 ? 2.256 1.322 8.461 1 94.88 90 ASP A N 1
ATOM 690 C CA . ASP A 1 90 ? 1.884 -0.032 8.859 1 94.88 90 ASP A CA 1
ATOM 691 C C . ASP A 1 90 ? 0.374 -0.153 9.055 1 94.88 90 ASP A C 1
ATOM 693 O O . ASP A 1 90 ? -0.131 0.045 10.164 1 94.88 90 ASP A O 1
ATOM 697 N N . TRP A 1 91 ? -0.258 -0.526 8.031 1 96.31 91 TRP A N 1
ATOM 698 C CA . TRP A 1 91 ? -1.717 -0.546 8.047 1 96.31 91 TRP A CA 1
ATOM 699 C C . TRP A 1 91 ? -2.236 -1.79 8.758 1 96.31 91 TRP A C 1
ATOM 701 O O . TRP A 1 91 ? -1.678 -2.879 8.609 1 96.31 91 TRP A O 1
ATOM 711 N N . SER A 1 92 ? -3.178 -1.601 9.516 1 87.12 92 SER A N 1
ATOM 712 C CA . SER A 1 92 ? -3.822 -2.732 10.18 1 87.12 92 SER A CA 1
ATOM 713 C C . SER A 1 92 ? -5.031 -3.219 9.391 1 87.12 92 SER A C 1
ATOM 715 O O . SER A 1 92 ? -5.676 -2.438 8.688 1 87.12 92 SER A O 1
ATOM 717 N N . ARG A 1 93 ? -5.066 -4.59 9.398 1 71.75 93 ARG A N 1
ATOM 718 C CA . ARG A 1 93 ? -6.191 -5.219 8.711 1 71.75 93 ARG A CA 1
ATOM 719 C C . ARG A 1 93 ? -7.52 -4.758 9.305 1 71.75 93 ARG A C 1
ATOM 721 O O . ARG A 1 93 ? -7.598 -4.441 10.492 1 71.75 93 ARG A O 1
ATOM 728 N N . PRO A 1 94 ? -8.391 -4.684 8.469 1 61.31 94 PRO A N 1
ATOM 729 C CA . PRO A 1 94 ? -9.719 -4.465 9.039 1 61.31 94 PRO A CA 1
ATOM 730 C C . PRO A 1 94 ? -10.016 -5.395 10.211 1 61.31 94 PRO A C 1
ATOM 732 O O . PRO A 1 94 ? -9.445 -6.484 10.305 1 61.31 94 PRO A O 1
ATOM 735 N N . MET B 1 1 ? 16.406 -0.12 -1.604 1 93.56 1 MET B N 1
ATOM 736 C CA . MET B 1 1 ? 15.547 -0.464 -0.476 1 93.56 1 MET B CA 1
ATOM 737 C C . MET B 1 1 ? 14.766 -1.741 -0.76 1 93.56 1 MET B C 1
ATOM 739 O O . MET B 1 1 ? 14.398 -2.006 -1.905 1 93.56 1 MET B O 1
ATOM 743 N N . ILE B 1 2 ? 14.594 -2.568 0.277 1 95.62 2 ILE B N 1
ATOM 744 C CA . ILE B 1 2 ? 13.953 -3.865 0.091 1 95.62 2 ILE B CA 1
ATOM 745 C C . ILE B 1 2 ? 12.781 -4.008 1.066 1 95.62 2 ILE B C 1
ATOM 747 O O . ILE B 1 2 ? 12.875 -3.576 2.219 1 95.62 2 ILE B O 1
ATOM 751 N N . SER B 1 3 ? 11.727 -4.598 0.648 1 97.06 3 SER B N 1
ATOM 752 C CA . SER B 1 3 ? 10.578 -4.949 1.475 1 97.06 3 SER B CA 1
ATOM 753 C C . SER B 1 3 ? 10.086 -6.359 1.16 1 97.06 3 SER B C 1
ATOM 755 O O . SER B 1 3 ? 10.109 -6.789 0.005 1 97.06 3 SER B O 1
ATOM 757 N N . THR B 1 4 ? 9.641 -7.062 2.195 1 97.75 4 THR B N 1
ATOM 758 C CA . THR B 1 4 ? 9.172 -8.43 2.025 1 97.75 4 THR B CA 1
ATOM 759 C C . THR B 1 4 ? 7.852 -8.648 2.762 1 97.75 4 THR B C 1
ATOM 761 O O . THR B 1 4 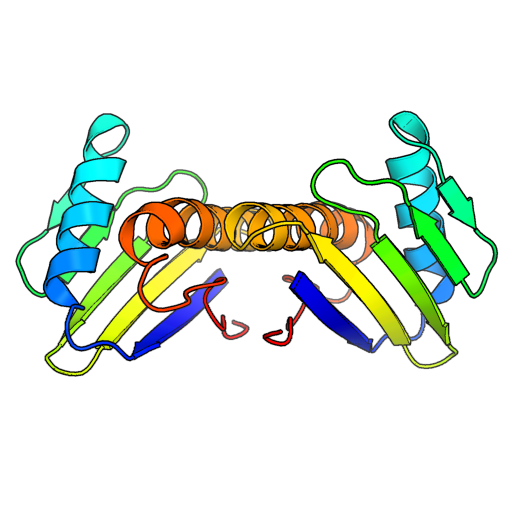? 7.57 -7.969 3.754 1 97.75 4 THR B O 1
ATOM 764 N N . ALA B 1 5 ? 7.047 -9.531 2.289 1 97.75 5 ALA B N 1
ATOM 765 C CA . ALA B 1 5 ? 5.805 -9.93 2.945 1 97.75 5 ALA B CA 1
ATOM 766 C C . ALA B 1 5 ? 5.445 -11.375 2.611 1 97.75 5 ALA B C 1
ATOM 768 O O . ALA B 1 5 ? 6 -11.961 1.68 1 97.75 5 ALA B O 1
ATOM 769 N N . ARG B 1 6 ? 4.52 -11.875 3.424 1 98.06 6 ARG B N 1
ATOM 770 C CA . ARG B 1 6 ? 4.109 -13.266 3.232 1 98.06 6 ARG B CA 1
ATOM 771 C C . ARG B 1 6 ? 2.594 -13.398 3.305 1 98.06 6 ARG B C 1
ATOM 773 O O . ARG B 1 6 ? 1.949 -12.797 4.168 1 98.06 6 ARG B O 1
ATOM 780 N N . LEU B 1 7 ? 2.084 -14.148 2.416 1 98.25 7 LEU B N 1
ATOM 781 C CA . LEU B 1 7 ? 0.688 -14.57 2.422 1 98.25 7 LEU B CA 1
ATOM 782 C C . LEU B 1 7 ? 0.567 -16.047 2.781 1 98.25 7 LEU B C 1
ATOM 784 O O . LEU B 1 7 ? 1.005 -16.922 2.021 1 98.25 7 LEU B O 1
ATOM 788 N N . GLU B 1 8 ? 0.024 -16.359 3.926 1 98.38 8 GLU B N 1
ATOM 789 C CA . GLU B 1 8 ? -0.264 -17.75 4.25 1 98.38 8 GLU B CA 1
ATOM 790 C C . GLU B 1 8 ? -1.455 -18.266 3.449 1 98.38 8 GLU B C 1
ATOM 792 O O . GLU B 1 8 ? -2.564 -17.734 3.566 1 98.38 8 GLU B O 1
ATOM 797 N N . THR B 1 9 ? -1.27 -19.266 2.723 1 98.5 9 THR B N 1
ATOM 798 C CA . THR B 1 9 ? -2.297 -19.828 1.851 1 98.5 9 THR B CA 1
ATOM 799 C C . THR B 1 9 ? -1.861 -21.188 1.301 1 98.5 9 THR B C 1
ATOM 801 O O . THR B 1 9 ? -0.683 -21.391 1.001 1 98.5 9 THR B O 1
ATOM 804 N N . PRO B 1 10 ? -2.818 -22.078 1.115 1 97.75 10 PRO B N 1
ATOM 805 C CA . PRO B 1 10 ? -2.469 -23.312 0.422 1 97.75 10 PRO B CA 1
ATOM 806 C C . PRO B 1 10 ? -2.35 -23.125 -1.09 1 97.75 10 PRO B C 1
ATOM 808 O O . PRO B 1 10 ? -1.912 -24.047 -1.792 1 97.75 10 PRO B O 1
ATOM 811 N N . ASN B 1 11 ? -2.666 -21.922 -1.62 1 98.62 11 ASN B N 1
ATOM 812 C CA . ASN B 1 11 ? -2.689 -21.656 -3.055 1 98.62 11 ASN B CA 1
ATOM 813 C C . ASN B 1 11 ? -1.465 -20.875 -3.5 1 98.62 11 ASN B C 1
ATOM 815 O O . ASN B 1 11 ? -1.522 -20.125 -4.488 1 98.62 11 ASN B O 1
ATOM 819 N N . ALA B 1 12 ? -0.391 -21.031 -2.822 1 98.69 12 ALA B N 1
ATOM 820 C CA . ALA B 1 12 ? 0.777 -20.188 -3.027 1 98.69 12 ALA B CA 1
ATOM 821 C C . ALA B 1 12 ? 1.294 -20.297 -4.457 1 98.69 12 ALA B C 1
ATOM 823 O O . ALA B 1 12 ? 1.486 -19.281 -5.137 1 98.69 12 ALA B O 1
ATOM 824 N N . SER B 1 13 ? 1.515 -21.438 -4.875 1 98.81 13 SER B N 1
ATOM 825 C CA . SER B 1 13 ? 2.033 -21.656 -6.223 1 98.81 13 SER B CA 1
ATOM 826 C C . SER B 1 13 ? 1.072 -21.109 -7.277 1 98.81 13 SER B C 1
ATOM 828 O O . SER B 1 13 ? 1.499 -20.516 -8.266 1 98.81 13 SER B O 1
ATOM 830 N N . LYS B 1 14 ? -0.162 -21.359 -7.066 1 98.75 14 LYS B N 1
ATOM 831 C CA . LYS B 1 14 ? -1.169 -20.859 -7.996 1 98.75 14 LYS B CA 1
ATOM 832 C C . LYS B 1 14 ? -1.095 -19.344 -8.109 1 98.75 14 LYS B C 1
ATOM 834 O O . LYS B 1 14 ? -1.056 -18.797 -9.219 1 98.75 14 LYS B O 1
ATOM 839 N N . TYR B 1 15 ? -1.052 -18.641 -7.027 1 98.75 15 TYR B N 1
ATOM 840 C CA . TYR B 1 15 ? -1.022 -17.188 -7.027 1 98.75 15 TYR B CA 1
ATOM 841 C C . TYR B 1 15 ? 0.283 -16.656 -7.613 1 98.75 15 TYR B C 1
ATOM 843 O O . TYR B 1 15 ? 0.296 -15.641 -8.305 1 98.75 15 TYR B O 1
ATOM 851 N N . LEU B 1 16 ? 1.372 -17.359 -7.305 1 98.81 16 LEU B N 1
ATOM 852 C CA . LEU B 1 16 ? 2.65 -17.016 -7.918 1 98.81 16 LEU B CA 1
ATOM 853 C C . LEU B 1 16 ? 2.551 -17.047 -9.438 1 98.81 16 LEU B C 1
ATOM 855 O O . LEU B 1 16 ? 2.902 -16.078 -10.109 1 98.81 16 LEU B O 1
ATOM 859 N N . GLN B 1 17 ? 2.049 -18.062 -9.93 1 98.81 17 GLN B N 1
ATOM 860 C CA . GLN B 1 17 ? 1.986 -18.234 -11.375 1 98.81 17 GLN B CA 1
ATOM 861 C C . GLN B 1 17 ? 1.012 -17.25 -12.008 1 98.81 17 GLN B C 1
ATOM 863 O O . GLN B 1 17 ? 1.291 -16.688 -13.062 1 98.81 17 GLN B O 1
ATOM 868 N N . GLN B 1 18 ? -0.085 -17.047 -11.414 1 98.81 18 GLN B N 1
ATOM 869 C CA . GLN B 1 18 ? -1.061 -16.094 -11.93 1 98.81 18 GLN B CA 1
ATOM 870 C C . GLN B 1 18 ? -0.47 -14.688 -11.984 1 98.81 18 GLN B C 1
ATOM 872 O O . GLN B 1 18 ? -0.646 -13.977 -12.977 1 98.81 18 GLN B O 1
ATOM 877 N N . LEU B 1 19 ? 0.211 -14.312 -10.906 1 98.31 19 LEU B N 1
ATOM 878 C CA . LEU B 1 19 ? 0.834 -12.992 -10.859 1 98.31 19 LEU B CA 1
ATOM 879 C C . LEU B 1 19 ? 1.876 -12.844 -11.961 1 98.31 19 LEU B C 1
ATOM 881 O O . LEU B 1 19 ? 1.897 -11.828 -12.664 1 98.31 19 LEU B O 1
ATOM 885 N N . CYS B 1 20 ? 2.688 -13.828 -12.102 1 98.5 20 CYS B N 1
ATOM 886 C CA . CYS B 1 20 ? 3.744 -13.789 -13.109 1 98.5 20 CYS B CA 1
ATOM 887 C C . CYS B 1 20 ? 3.154 -13.719 -14.516 1 98.5 20 CYS B C 1
ATOM 889 O O . CYS B 1 20 ? 3.611 -12.938 -15.344 1 98.5 20 CYS B O 1
ATOM 891 N N . LYS B 1 21 ? 2.217 -14.523 -14.734 1 98.56 21 LYS B N 1
ATOM 892 C CA . LYS B 1 21 ? 1.572 -14.484 -16.047 1 98.56 21 LYS B CA 1
ATOM 893 C C . LYS B 1 21 ? 0.933 -13.125 -16.297 1 98.56 21 LYS B C 1
ATOM 895 O O . LYS B 1 21 ? 0.969 -12.617 -17.422 1 98.56 21 LYS B O 1
ATOM 900 N N . HIS B 1 22 ? 0.299 -12.594 -15.336 1 98 22 HIS B N 1
ATOM 901 C CA . HIS B 1 22 ? -0.315 -11.273 -15.445 1 98 22 HIS B CA 1
ATOM 902 C C . HIS B 1 22 ? 0.718 -10.211 -15.812 1 98 22 HIS B C 1
ATOM 904 O O . HIS B 1 22 ? 0.487 -9.391 -16.703 1 98 22 HIS B O 1
ATOM 910 N N . PHE B 1 23 ? 1.875 -10.203 -15.133 1 97.88 23 PHE B N 1
ATOM 911 C CA . PHE B 1 23 ? 2.922 -9.211 -15.344 1 97.88 23 PHE B CA 1
ATOM 912 C C . PHE B 1 23 ? 3.609 -9.438 -16.688 1 97.88 23 PHE B C 1
ATOM 914 O O . PHE B 1 23 ? 4.105 -8.492 -17.297 1 97.88 23 PHE B O 1
ATOM 921 N N . ALA B 1 24 ? 3.641 -10.664 -17.125 1 97.81 24 ALA B N 1
ATOM 922 C CA . ALA B 1 24 ? 4.348 -11.016 -18.359 1 97.81 24 ALA B CA 1
ATOM 923 C C . ALA B 1 24 ? 3.754 -10.297 -19.562 1 97.81 24 ALA B C 1
ATOM 925 O O . ALA B 1 24 ? 4.387 -10.219 -20.625 1 97.81 24 ALA B O 1
ATOM 926 N N . HIS B 1 25 ? 2.586 -9.82 -19.453 1 97.19 25 HIS B N 1
ATOM 927 C CA . HIS B 1 25 ? 1.957 -9.055 -20.531 1 97.19 25 HIS B CA 1
ATOM 928 C C . HIS B 1 25 ? 2.658 -7.719 -20.734 1 97.19 25 HIS B C 1
ATOM 930 O O . HIS B 1 25 ? 2.549 -7.109 -21.797 1 97.19 25 HIS B O 1
ATOM 936 N N . LYS B 1 26 ? 3.484 -7.258 -19.719 1 95 26 LYS B N 1
ATOM 937 C CA . LYS B 1 26 ? 4.02 -5.902 -19.797 1 95 26 LYS B CA 1
ATOM 938 C C . LYS B 1 26 ? 5.523 -5.891 -19.516 1 95 26 LYS B C 1
ATOM 940 O O . LYS B 1 26 ? 6.227 -4.977 -19.953 1 95 26 LYS B O 1
ATOM 945 N N . VAL B 1 27 ? 5.93 -6.883 -18.797 1 96.88 27 VAL B N 1
ATOM 946 C CA . VAL B 1 27 ? 7.34 -6.867 -18.422 1 96.88 27 VAL B CA 1
ATOM 947 C C . VAL B 1 27 ? 7.941 -8.258 -18.609 1 96.88 27 VAL B C 1
ATOM 949 O O . VAL B 1 27 ? 7.215 -9.234 -18.812 1 96.88 27 VAL B O 1
ATOM 952 N N . GLU B 1 28 ? 9.312 -8.258 -18.516 1 97.62 28 GLU B N 1
ATOM 953 C CA . GLU B 1 28 ? 10 -9.547 -18.531 1 97.62 28 GLU B CA 1
ATOM 954 C C . GLU B 1 28 ? 9.742 -10.328 -17.25 1 97.62 28 GLU B C 1
ATOM 956 O O . GLU B 1 28 ? 9.898 -9.789 -16.156 1 97.62 28 GLU B O 1
ATOM 961 N N . VAL B 1 29 ? 9.469 -11.633 -17.422 1 98.5 29 VAL B N 1
ATOM 962 C CA . VAL B 1 29 ? 9.188 -12.492 -16.266 1 98.5 29 VAL B CA 1
ATOM 963 C C . VAL B 1 29 ? 9.789 -13.875 -16.5 1 98.5 29 VAL B C 1
ATOM 965 O O . VAL B 1 29 ? 9.758 -14.398 -17.625 1 98.5 29 VAL B O 1
ATOM 968 N N . ARG B 1 30 ? 10.352 -14.453 -15.492 1 98.5 30 ARG B N 1
ATOM 969 C CA . ARG B 1 30 ? 10.727 -15.859 -15.422 1 98.5 30 ARG B CA 1
ATOM 970 C C . ARG B 1 30 ? 10.109 -16.531 -14.203 1 98.5 30 ARG B C 1
ATOM 972 O O . ARG B 1 30 ? 10.164 -15.992 -13.094 1 98.5 30 ARG B O 1
ATOM 979 N N . PHE B 1 31 ? 9.531 -17.734 -14.523 1 98.75 31 PHE B N 1
ATOM 980 C CA . PHE B 1 31 ? 8.938 -18.344 -13.336 1 98.75 31 PHE B CA 1
ATOM 981 C C . PHE B 1 31 ? 8.719 -19.828 -13.539 1 98.75 31 PHE B C 1
ATOM 983 O O . PHE B 1 31 ? 8.75 -20.312 -14.672 1 98.75 31 PHE B O 1
ATOM 990 N N . ASP B 1 32 ? 8.641 -20.5 -12.469 1 98.62 32 ASP B N 1
ATOM 991 C CA . ASP B 1 32 ? 8.125 -21.859 -12.383 1 98.62 32 ASP B CA 1
ATOM 992 C C . ASP B 1 32 ? 7.117 -22 -11.242 1 98.62 32 ASP B C 1
ATOM 994 O O . ASP B 1 32 ? 6.504 -21.016 -10.828 1 98.62 32 ASP B O 1
ATOM 998 N N . GLU B 1 33 ? 6.977 -23.172 -10.758 1 98.44 33 GLU B N 1
ATOM 999 C CA . GLU B 1 33 ? 5.93 -23.391 -9.766 1 98.44 33 GLU B CA 1
ATOM 1000 C C . GLU B 1 33 ? 6.328 -22.828 -8.406 1 98.44 33 GLU B C 1
ATOM 1002 O O . GLU B 1 33 ? 5.477 -22.609 -7.539 1 98.44 33 GLU B O 1
ATOM 1007 N N . THR B 1 34 ? 7.594 -22.594 -8.156 1 98.62 34 THR B N 1
ATOM 1008 C CA . THR B 1 34 ? 8 -22.281 -6.789 1 98.62 34 THR B CA 1
ATOM 1009 C C . THR B 1 34 ? 8.672 -20.906 -6.727 1 98.62 34 THR B C 1
ATOM 1011 O O . THR B 1 34 ? 8.844 -20.344 -5.645 1 98.62 34 THR B O 1
ATOM 1014 N N . GLU B 1 35 ? 9.141 -20.453 -7.844 1 98.81 35 GLU B N 1
ATOM 1015 C CA . GLU B 1 35 ? 9.844 -19.172 -7.844 1 98.81 35 GLU B CA 1
ATOM 1016 C C . GLU B 1 35 ? 9.492 -18.359 -9.078 1 98.81 35 GLU B C 1
ATOM 1018 O O . GLU B 1 35 ? 9.297 -18.906 -10.164 1 98.81 35 GLU B O 1
ATOM 1023 N N . GLY B 1 36 ? 9.375 -17.047 -8.859 1 98.69 36 GLY B N 1
ATOM 1024 C CA . GLY B 1 36 ? 9.141 -16.094 -9.945 1 98.69 36 GLY B CA 1
ATOM 1025 C C . GLY B 1 36 ? 9.977 -14.836 -9.828 1 98.69 36 GLY B C 1
ATOM 1026 O O . GLY B 1 36 ? 10.211 -14.344 -8.719 1 98.69 36 GLY B O 1
ATOM 1027 N N . HIS B 1 37 ? 10.43 -14.383 -10.93 1 98.56 37 HIS B N 1
ATOM 1028 C CA . HIS B 1 37 ? 11.164 -13.125 -11.047 1 98.56 37 HIS B CA 1
ATOM 1029 C C . HIS B 1 37 ? 10.5 -12.188 -12.055 1 98.56 37 HIS B C 1
ATOM 1031 O O . HIS B 1 37 ? 10.305 -12.562 -13.219 1 98.56 37 HIS B O 1
ATOM 1037 N N . CYS B 1 38 ? 10.195 -11 -11.594 1 98.56 38 CYS B N 1
ATOM 1038 C CA . CYS B 1 38 ? 9.492 -10.031 -12.422 1 98.56 38 CYS B CA 1
ATOM 1039 C C . CYS B 1 38 ? 10.266 -8.719 -12.492 1 98.56 38 CYS B C 1
ATOM 1041 O O . CYS B 1 38 ? 10.57 -8.117 -11.461 1 98.56 38 CYS B O 1
ATOM 1043 N N . ALA B 1 39 ? 10.492 -8.18 -13.68 1 97.25 39 ALA B N 1
ATOM 1044 C CA . ALA B 1 39 ? 11.203 -6.914 -13.875 1 97.25 39 ALA B CA 1
ATOM 1045 C C . ALA B 1 39 ? 10.242 -5.734 -13.797 1 97.25 39 ALA B C 1
ATOM 1047 O O . ALA B 1 39 ? 10.125 -4.953 -14.742 1 97.25 39 ALA B O 1
ATOM 1048 N N . LEU B 1 40 ? 9.695 -5.574 -12.617 1 93.75 40 LEU B N 1
ATOM 1049 C CA . LEU B 1 40 ? 8.758 -4.469 -12.438 1 93.75 40 LEU B CA 1
ATOM 1050 C C . LEU B 1 40 ? 9.484 -3.127 -12.5 1 93.75 40 LEU B C 1
ATOM 1052 O O . LEU B 1 40 ? 10.594 -2.992 -11.977 1 93.75 40 LEU B O 1
ATOM 1056 N N . PRO B 1 41 ? 8.914 -2.133 -13.016 1 87.88 41 PRO B N 1
ATOM 1057 C CA . PRO B 1 41 ? 9.562 -0.84 -13.234 1 87.88 41 PRO B CA 1
ATOM 1058 C C . PRO B 1 41 ? 10.016 -0.178 -11.93 1 87.88 41 PRO B C 1
ATOM 1060 O O . PRO B 1 41 ? 11.141 0.317 -11.844 1 87.88 41 PRO B O 1
ATOM 1063 N N . PRO B 1 42 ? 9.211 -0.008 -10.891 1 84.81 42 PRO B N 1
ATOM 1064 C CA . PRO B 1 42 ? 9.727 0.629 -9.68 1 84.81 42 PRO B CA 1
ATOM 1065 C C . PRO B 1 42 ? 10.914 -0.115 -9.086 1 84.81 42 PRO B C 1
ATOM 1067 O O . PRO B 1 42 ? 11.695 0.465 -8.32 1 84.81 42 PRO B O 1
ATOM 1070 N N . GLY B 1 43 ? 11.07 -1.44 -9.383 1 83.88 43 GLY B N 1
ATOM 1071 C CA . GLY B 1 43 ? 12.094 -2.383 -8.961 1 83.88 43 GLY B CA 1
ATOM 1072 C C . GLY B 1 43 ? 11.656 -3.832 -9.086 1 83.88 43 GLY B C 1
ATOM 1073 O O . GLY B 1 43 ? 10.461 -4.121 -9.148 1 83.88 43 GLY B O 1
ATOM 1074 N N . PRO B 1 44 ? 12.609 -4.633 -9.258 1 94.88 44 PRO B N 1
ATOM 1075 C CA . PRO B 1 44 ? 12.258 -6.035 -9.5 1 94.88 44 PRO B CA 1
ATOM 1076 C C . PRO B 1 44 ? 11.578 -6.688 -8.297 1 94.88 44 PRO B C 1
ATOM 1078 O O . PRO B 1 44 ? 11.734 -6.223 -7.168 1 94.88 44 PRO B O 1
ATOM 1081 N N . ALA B 1 45 ? 10.812 -7.703 -8.586 1 98.12 45 ALA B N 1
ATOM 1082 C CA . ALA B 1 45 ? 10.148 -8.5 -7.562 1 98.12 45 ALA B CA 1
ATOM 1083 C C . ALA B 1 45 ? 10.531 -9.969 -7.672 1 98.12 45 ALA B C 1
ATOM 1085 O O . ALA B 1 45 ? 10.688 -10.5 -8.773 1 98.12 45 ALA B O 1
ATOM 1086 N N . VAL B 1 46 ? 10.656 -10.555 -6.527 1 98.44 46 VAL B N 1
ATOM 1087 C CA . VAL B 1 46 ? 10.867 -11.992 -6.449 1 98.44 46 VAL B CA 1
ATOM 1088 C C . VAL B 1 46 ? 9.742 -12.641 -5.648 1 98.44 46 VAL B C 1
ATOM 1090 O O . VAL B 1 46 ? 9.398 -12.172 -4.559 1 98.44 46 VAL B O 1
ATOM 1093 N N . LEU B 1 47 ? 9.234 -13.664 -6.207 1 98.81 47 LEU B N 1
ATOM 1094 C CA . LEU B 1 47 ? 8.188 -14.445 -5.566 1 98.81 47 LEU B CA 1
ATOM 1095 C C . LEU B 1 47 ? 8.672 -15.852 -5.242 1 98.81 47 LEU B C 1
ATOM 1097 O O . LEU B 1 47 ? 9.375 -16.469 -6.047 1 98.81 47 LEU B O 1
ATOM 1101 N N . ARG B 1 48 ? 8.273 -16.344 -4.074 1 98.88 48 ARG B N 1
ATOM 1102 C CA . ARG B 1 48 ? 8.578 -17.734 -3.695 1 98.88 48 ARG B CA 1
ATOM 1103 C C . ARG B 1 48 ? 7.363 -18.406 -3.07 1 98.88 48 ARG B C 1
ATOM 1105 O O . ARG B 1 48 ? 6.766 -17.875 -2.131 1 98.88 48 ARG B O 1
ATOM 1112 N N . ALA B 1 49 ? 7.082 -19.531 -3.611 1 98.88 49 ALA B N 1
ATOM 1113 C CA . ALA B 1 49 ? 5.941 -20.297 -3.109 1 98.88 49 ALA B CA 1
ATOM 1114 C C . ALA B 1 49 ? 6.398 -21.578 -2.424 1 98.88 49 ALA B C 1
ATOM 1116 O O . ALA B 1 49 ? 7.316 -22.25 -2.898 1 98.88 49 ALA B O 1
ATOM 1117 N N . ASP B 1 50 ? 5.781 -21.875 -1.293 1 98.31 50 ASP B N 1
ATOM 1118 C CA . ASP B 1 50 ? 5.859 -23.188 -0.675 1 98.31 50 ASP B CA 1
ATOM 1119 C C . ASP B 1 50 ? 4.469 -23.703 -0.308 1 98.31 50 ASP B C 1
ATOM 1121 O O . ASP B 1 50 ? 3.459 -23.125 -0.713 1 98.31 50 ASP B O 1
ATOM 1125 N N . ALA B 1 51 ? 4.418 -24.828 0.317 1 97.62 51 ALA B N 1
ATOM 1126 C CA . ALA B 1 51 ? 3.141 -25.484 0.59 1 97.62 51 ALA B CA 1
ATOM 1127 C C . ALA B 1 51 ? 2.268 -24.625 1.503 1 97.62 51 ALA B C 1
ATOM 1129 O O . ALA B 1 51 ? 1.038 -24.719 1.462 1 97.62 51 ALA B O 1
ATOM 1130 N N . ASP B 1 52 ? 2.877 -23.703 2.193 1 97.75 52 ASP B N 1
ATOM 1131 C CA . ASP B 1 52 ? 2.137 -23.016 3.25 1 97.75 52 ASP B CA 1
ATOM 1132 C C . ASP B 1 52 ? 1.896 -21.547 2.893 1 97.75 52 ASP B C 1
ATOM 1134 O O . ASP B 1 52 ? 1.11 -20.859 3.551 1 97.75 52 ASP B O 1
ATOM 1138 N N . GLY B 1 53 ? 2.662 -21.109 1.905 1 98.75 53 GLY B N 1
ATOM 1139 C CA . GLY B 1 53 ? 2.441 -19.688 1.688 1 98.75 53 GLY B CA 1
ATOM 1140 C C . GLY B 1 53 ? 3.26 -19.141 0.541 1 98.75 53 GLY B C 1
ATOM 1141 O O . GLY B 1 53 ? 4.07 -19.844 -0.057 1 98.75 53 GLY B O 1
ATOM 1142 N N . LEU B 1 54 ? 3.004 -17.875 0.149 1 98.81 54 LEU B N 1
ATOM 1143 C CA . LEU B 1 54 ? 3.67 -17.078 -0.875 1 98.81 54 LEU B CA 1
ATOM 1144 C C . LEU B 1 54 ? 4.469 -15.938 -0.244 1 98.81 54 LEU B C 1
ATOM 1146 O O . LEU B 1 54 ? 3.912 -15.102 0.47 1 98.81 54 LEU B O 1
ATOM 1150 N N . THR B 1 55 ? 5.746 -15.906 -0.472 1 98.75 55 THR B N 1
ATOM 1151 C CA . THR B 1 55 ? 6.605 -14.805 -0.043 1 98.75 55 THR B CA 1
ATOM 1152 C C . THR B 1 55 ? 6.938 -13.891 -1.217 1 98.75 55 THR B C 1
ATOM 1154 O O . THR B 1 55 ? 7.289 -14.359 -2.301 1 98.75 55 THR B O 1
ATOM 1157 N N . VAL B 1 56 ? 6.82 -12.641 -1.007 1 98.62 56 VAL B N 1
ATOM 1158 C CA . VAL B 1 56 ? 7.105 -11.648 -2.037 1 98.62 56 VAL B CA 1
ATOM 1159 C C . VAL B 1 56 ? 8.172 -10.672 -1.536 1 98.62 56 VAL B C 1
ATOM 1161 O O . VAL B 1 56 ? 8.094 -10.18 -0.406 1 98.62 56 VAL B O 1
ATOM 1164 N N . GLN B 1 57 ? 9.148 -10.469 -2.336 1 98.31 57 GLN B N 1
ATOM 1165 C CA . GLN B 1 57 ? 10.18 -9.469 -2.088 1 98.31 57 GLN B CA 1
ATOM 1166 C C . GLN B 1 57 ? 10.234 -8.438 -3.217 1 98.31 57 GLN B C 1
ATOM 1168 O O . GLN B 1 57 ? 10.211 -8.805 -4.395 1 98.31 57 GLN B O 1
ATOM 1173 N N . VAL B 1 58 ? 10.28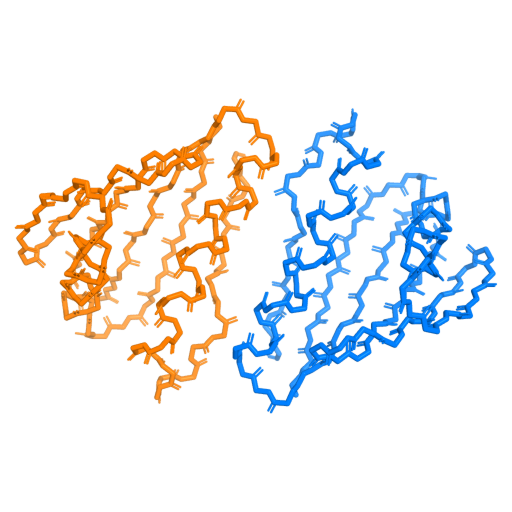9 -7.152 -2.848 1 97.94 58 VAL B N 1
ATOM 1174 C CA . VAL B 1 58 ? 10.422 -6.09 -3.838 1 97.94 58 VAL B CA 1
ATOM 1175 C C . VAL B 1 58 ? 11.633 -5.219 -3.498 1 97.94 58 VAL B C 1
ATOM 1177 O O . VAL B 1 58 ? 12.023 -5.117 -2.332 1 97.94 58 VAL B O 1
ATOM 1180 N N . GLU B 1 59 ? 12.148 -4.637 -4.527 1 96.44 59 GLU B N 1
ATOM 1181 C CA . GLU B 1 59 ? 13.266 -3.703 -4.391 1 96.44 59 GLU B CA 1
ATOM 1182 C C . GLU B 1 59 ? 12.984 -2.4 -5.137 1 96.44 59 GLU B C 1
ATOM 1184 O O . GLU B 1 59 ? 12.367 -2.41 -6.203 1 96.44 59 GLU B O 1
ATOM 1189 N N . ALA B 1 60 ? 13.438 -1.282 -4.547 1 95.88 60 ALA B N 1
ATOM 1190 C CA . ALA B 1 60 ? 13.297 0.024 -5.188 1 95.88 60 ALA B CA 1
ATOM 1191 C C . ALA B 1 60 ? 14.453 0.944 -4.812 1 95.88 60 ALA B C 1
ATOM 1193 O O . ALA B 1 60 ? 15.156 0.703 -3.828 1 95.88 60 ALA B O 1
ATOM 1194 N N . GLU B 1 61 ? 14.57 1.972 -5.59 1 94 61 GLU B N 1
ATOM 1195 C CA . GLU B 1 61 ? 15.695 2.877 -5.398 1 94 61 GLU B CA 1
ATOM 1196 C C . GLU B 1 61 ? 15.445 3.842 -4.246 1 94 61 GLU B C 1
ATOM 1198 O O . GLU B 1 61 ? 16.391 4.383 -3.662 1 94 61 GLU B O 1
ATOM 1203 N N . ASP B 1 62 ? 14.18 4.078 -3.986 1 94.81 62 ASP B N 1
ATOM 1204 C CA . ASP B 1 62 ? 13.836 5.012 -2.916 1 94.81 62 ASP B CA 1
ATOM 1205 C C . ASP B 1 62 ? 12.469 4.691 -2.322 1 94.81 62 ASP B C 1
ATOM 1207 O O . ASP B 1 62 ? 11.82 3.717 -2.723 1 94.81 62 ASP B O 1
ATOM 1211 N N . ALA B 1 63 ? 12.07 5.43 -1.36 1 95.94 63 ALA B N 1
ATOM 1212 C CA . ALA B 1 63 ? 10.836 5.176 -0.623 1 95.94 63 ALA B CA 1
ATOM 1213 C C . ALA B 1 63 ? 9.625 5.254 -1.541 1 95.94 63 ALA B C 1
ATOM 1215 O O . ALA B 1 63 ? 8.703 4.441 -1.435 1 95.94 63 ALA B O 1
ATOM 1216 N N . LYS B 1 64 ? 9.586 6.238 -2.422 1 96.31 64 LYS B N 1
ATOM 1217 C CA . LYS B 1 64 ? 8.484 6.367 -3.363 1 96.31 64 LYS B CA 1
ATOM 1218 C C . LYS B 1 64 ? 8.359 5.129 -4.246 1 96.31 64 LYS B C 1
ATOM 1220 O O . LYS B 1 64 ? 7.262 4.609 -4.449 1 96.31 64 LYS B O 1
ATOM 1225 N N . GLY B 1 65 ? 9.5 4.691 -4.711 1 96 65 GLY B N 1
ATOM 1226 C CA . GLY B 1 65 ? 9.516 3.477 -5.512 1 96 65 GLY B CA 1
ATOM 1227 C C . GLY B 1 65 ? 9.07 2.25 -4.738 1 96 65 GLY B C 1
ATOM 1228 O O . GLY B 1 65 ? 8.391 1.379 -5.285 1 96 65 GLY B O 1
ATOM 1229 N N . LEU B 1 66 ? 9.453 2.178 -3.5 1 97.12 66 LEU B N 1
ATOM 1230 C CA . LEU B 1 66 ? 9.094 1.04 -2.662 1 97.12 66 LEU B CA 1
ATOM 1231 C C . LEU B 1 66 ? 7.582 0.99 -2.43 1 97.12 66 LEU B C 1
ATOM 1233 O O . LEU B 1 66 ? 6.973 -0.076 -2.525 1 97.12 66 LEU B O 1
ATOM 1237 N N . ILE B 1 67 ? 7.004 2.131 -2.115 1 97.06 67 ILE B N 1
ATOM 1238 C CA . ILE B 1 67 ? 5.562 2.244 -1.918 1 97.06 67 ILE B CA 1
ATOM 1239 C C . ILE B 1 67 ? 4.832 1.829 -3.193 1 97.06 67 ILE B C 1
ATOM 1241 O O . ILE B 1 67 ? 3.848 1.089 -3.139 1 97.06 67 ILE B O 1
ATOM 1245 N N . GLN B 1 68 ? 5.371 2.248 -4.312 1 97.5 68 GLN B N 1
ATOM 1246 C CA . GLN B 1 68 ? 4.773 1.892 -5.594 1 97.5 68 GLN B CA 1
ATOM 1247 C C . GLN B 1 68 ? 4.883 0.391 -5.855 1 97.5 68 GLN B C 1
ATOM 1249 O O . GLN B 1 68 ? 3.93 -0.232 -6.328 1 97.5 68 GLN B O 1
ATOM 1254 N N . ALA B 1 69 ? 6.008 -0.146 -5.605 1 97.12 69 ALA B N 1
ATOM 1255 C CA . ALA B 1 69 ? 6.227 -1.57 -5.848 1 97.12 69 ALA B CA 1
ATOM 1256 C C . ALA B 1 69 ? 5.285 -2.42 -4.996 1 97.12 69 ALA B C 1
ATOM 1258 O O . ALA B 1 69 ? 4.703 -3.393 -5.488 1 97.12 69 ALA B O 1
ATOM 1259 N N . ARG B 1 70 ? 5.117 -2.088 -3.723 1 97.56 70 ARG B N 1
ATOM 1260 C CA . ARG B 1 70 ? 4.191 -2.793 -2.84 1 97.56 70 ARG B CA 1
ATOM 1261 C C . ARG B 1 70 ? 2.766 -2.725 -3.373 1 97.56 70 ARG B C 1
ATOM 1263 O O . ARG B 1 70 ? 2.055 -3.73 -3.389 1 97.56 70 ARG B O 1
ATOM 1270 N N . PHE B 1 71 ? 2.418 -1.563 -3.82 1 97.56 71 PHE B N 1
ATOM 1271 C CA . PHE B 1 71 ? 1.07 -1.366 -4.34 1 97.56 71 PHE B CA 1
ATOM 1272 C C . PHE B 1 71 ? 0.839 -2.219 -5.582 1 97.56 71 PHE B C 1
ATOM 1274 O O . PHE B 1 71 ? -0.229 -2.811 -5.746 1 97.56 71 PHE B O 1
ATOM 1281 N N . VAL B 1 72 ? 1.788 -2.258 -6.457 1 97.69 72 VAL B N 1
ATOM 1282 C CA . VAL B 1 72 ? 1.66 -3.043 -7.68 1 97.69 72 VAL B CA 1
ATOM 1283 C C . VAL B 1 72 ? 1.376 -4.5 -7.328 1 97.69 72 VAL B C 1
ATOM 1285 O O . VAL B 1 72 ? 0.484 -5.125 -7.91 1 97.69 72 VAL B O 1
ATOM 1288 N N . ILE B 1 73 ? 2.064 -5.004 -6.383 1 98.06 73 ILE B N 1
ATOM 1289 C CA . ILE B 1 73 ? 1.857 -6.391 -5.98 1 98.06 73 ILE B CA 1
ATOM 1290 C C . ILE B 1 73 ? 0.457 -6.555 -5.395 1 98.06 73 ILE B C 1
ATOM 1292 O O . ILE B 1 73 ? -0.312 -7.41 -5.836 1 98.06 73 ILE B O 1
ATOM 1296 N N . ASP B 1 74 ? 0.094 -5.75 -4.426 1 97.75 74 ASP B N 1
ATOM 1297 C CA . ASP B 1 74 ? -1.171 -5.867 -3.709 1 97.75 74 ASP B CA 1
ATOM 1298 C C . ASP B 1 74 ? -2.357 -5.73 -4.66 1 97.75 74 ASP B C 1
ATOM 1300 O O . ASP B 1 74 ? -3.311 -6.512 -4.59 1 97.75 74 ASP B O 1
ATOM 1304 N N . SER B 1 75 ? -2.273 -4.727 -5.504 1 97.62 75 SER B N 1
ATOM 1305 C CA . SER B 1 75 ? -3.412 -4.398 -6.355 1 97.62 75 SER B CA 1
ATOM 1306 C C . SER B 1 75 ? -3.656 -5.484 -7.398 1 97.62 75 SER B C 1
ATOM 1308 O O . SER B 1 75 ? -4.773 -5.629 -7.902 1 97.62 75 SER B O 1
ATOM 1310 N N . HIS B 1 76 ? -2.686 -6.215 -7.773 1 98.12 76 HIS B N 1
ATOM 1311 C CA . HIS B 1 76 ? -2.873 -7.305 -8.727 1 98.12 76 HIS B CA 1
ATOM 1312 C C . HIS B 1 76 ? -3.176 -8.617 -8.016 1 98.12 76 HIS B C 1
ATOM 1314 O O . HIS B 1 76 ? -4.027 -9.391 -8.461 1 98.12 76 HIS B O 1
ATOM 1320 N N . LEU B 1 77 ? -2.521 -8.867 -6.895 1 98.5 77 LEU B N 1
ATOM 1321 C CA . LEU B 1 77 ? -2.732 -10.102 -6.156 1 98.5 77 LEU B CA 1
ATOM 1322 C C . LEU B 1 77 ? -4.164 -10.195 -5.645 1 98.5 77 LEU B C 1
ATOM 1324 O O . LEU B 1 77 ? -4.742 -11.281 -5.586 1 98.5 77 LEU B O 1
ATOM 1328 N N . VAL B 1 78 ? -4.777 -9.062 -5.281 1 98.38 78 VAL B N 1
ATOM 1329 C CA . VAL B 1 78 ? -6.137 -9.055 -4.75 1 98.38 78 VAL B CA 1
ATOM 1330 C C . VAL B 1 78 ? -7.102 -9.594 -5.805 1 98.38 78 VAL B C 1
ATOM 1332 O O . VAL B 1 78 ? -8.117 -10.203 -5.469 1 98.38 78 VAL B O 1
ATOM 1335 N N . THR B 1 79 ? -6.805 -9.406 -7.066 1 97.88 79 THR B N 1
ATOM 1336 C CA . THR B 1 79 ? -7.629 -9.914 -8.164 1 97.88 79 THR B CA 1
ATOM 1337 C C . THR B 1 79 ? -7.738 -11.43 -8.094 1 97.88 79 THR B C 1
ATOM 1339 O O . THR B 1 79 ? -8.797 -11.992 -8.383 1 97.88 79 THR B O 1
ATOM 1342 N N . PHE B 1 80 ? -6.746 -12.078 -7.672 1 98 80 PHE B N 1
ATOM 1343 C CA . PHE B 1 80 ? -6.68 -13.539 -7.695 1 98 80 PHE B CA 1
ATOM 1344 C C . PHE B 1 80 ? -7.008 -14.109 -6.32 1 98 80 PHE B C 1
ATOM 1346 O O . PHE B 1 80 ? -7.512 -15.227 -6.215 1 98 80 PHE B O 1
ATOM 1353 N N . ALA B 1 81 ? -6.715 -13.352 -5.285 1 97.62 81 ALA B N 1
ATOM 1354 C CA . ALA B 1 81 ? -6.785 -13.891 -3.93 1 97.62 81 ALA B CA 1
ATOM 1355 C C . ALA B 1 81 ? -7.98 -13.32 -3.174 1 97.62 81 ALA B C 1
ATOM 1357 O O . ALA B 1 81 ? -8.086 -13.484 -1.955 1 97.62 81 ALA B O 1
ATOM 1358 N N . PHE B 1 82 ? -8.906 -12.648 -3.781 1 94.62 82 PHE B N 1
ATOM 1359 C CA . PHE B 1 82 ? -10.008 -11.953 -3.125 1 94.62 82 PHE B CA 1
ATOM 1360 C C . PHE B 1 82 ? -10.922 -12.938 -2.404 1 94.62 82 PHE B C 1
ATOM 1362 O O . PHE B 1 82 ? -11.508 -12.602 -1.376 1 94.62 82 PHE B O 1
ATOM 1369 N N . ARG B 1 83 ? -10.977 -14.133 -2.893 1 95.19 83 ARG B N 1
ATOM 1370 C CA . ARG B 1 83 ? -11.891 -15.117 -2.309 1 95.19 83 ARG B CA 1
ATOM 1371 C C . ARG B 1 83 ? -11.391 -15.578 -0.945 1 95.19 83 ARG B C 1
ATOM 1373 O O . ARG B 1 83 ? -12.156 -16.141 -0.155 1 95.19 83 ARG B O 1
ATOM 1380 N N . GLU B 1 84 ? -10.133 -15.359 -0.664 1 95.75 84 GLU B N 1
ATOM 1381 C CA . GLU B 1 84 ? -9.57 -15.742 0.625 1 95.75 84 GLU B CA 1
ATOM 1382 C C . GLU B 1 84 ? -9.578 -14.578 1.605 1 95.75 84 GLU B C 1
ATOM 1384 O O . GLU B 1 84 ? -8.922 -14.625 2.648 1 95.75 84 GLU B O 1
ATOM 1389 N N . GLY B 1 85 ? -10.258 -13.555 1.269 1 94.19 85 GLY B N 1
ATOM 1390 C CA . GLY B 1 85 ? -10.328 -12.406 2.156 1 94.19 85 GLY B CA 1
ATOM 1391 C C . GLY B 1 85 ? -9.102 -11.523 2.092 1 94.19 85 GLY B C 1
ATOM 1392 O O . GLY B 1 85 ? -8.781 -10.812 3.049 1 94.19 85 GLY B O 1
ATOM 1393 N N . PHE B 1 86 ? -8.43 -11.625 1.042 1 96.69 86 PHE B N 1
ATOM 1394 C CA . PHE B 1 86 ? -7.207 -10.859 0.854 1 96.69 86 PHE B CA 1
ATOM 1395 C C . PHE B 1 86 ? -7.508 -9.367 0.808 1 96.69 86 PHE B C 1
ATOM 1397 O O . PHE B 1 86 ? -8.375 -8.922 0.046 1 96.69 86 PHE B O 1
ATOM 1404 N N . THR B 1 87 ? -6.73 -8.547 1.569 1 96.44 87 THR B N 1
ATOM 1405 C CA . THR B 1 87 ? -6.922 -7.102 1.581 1 96.44 87 THR B CA 1
ATOM 1406 C C . THR B 1 87 ? -5.582 -6.379 1.44 1 96.44 87 THR B C 1
ATOM 1408 O O . THR B 1 87 ? -5.473 -5.195 1.765 1 96.44 87 THR B O 1
ATOM 1411 N N . GLY B 1 88 ? -4.57 -7.047 1.016 1 96.69 88 GLY B N 1
ATOM 1412 C CA . GLY B 1 88 ? -3.209 -6.535 0.958 1 96.69 88 GLY B CA 1
ATOM 1413 C C . GLY B 1 88 ? -2.25 -7.289 1.862 1 96.69 88 GLY B C 1
ATOM 1414 O O . GLY B 1 88 ? -2.676 -7.969 2.797 1 96.69 88 GLY B O 1
ATOM 1415 N N . LEU B 1 89 ? -0.962 -7.16 1.565 1 97.19 89 LEU B N 1
ATOM 1416 C CA . LEU B 1 89 ? 0.056 -7.848 2.352 1 97.19 89 LEU B CA 1
ATOM 1417 C C . LEU B 1 89 ? 0.509 -6.988 3.525 1 97.19 89 LEU B C 1
ATOM 1419 O O . LEU B 1 89 ? 0.411 -5.758 3.477 1 97.19 89 LEU B O 1
ATOM 1423 N N . ASP B 1 90 ? 0.985 -7.68 4.574 1 94.81 90 ASP B N 1
ATOM 1424 C CA . ASP B 1 90 ? 1.68 -7.02 5.676 1 94.81 90 ASP B CA 1
ATOM 1425 C C . ASP B 1 90 ? 3.166 -6.852 5.367 1 94.81 90 ASP B C 1
ATOM 1427 O O . ASP B 1 90 ? 3.975 -7.723 5.695 1 94.81 90 ASP B O 1
ATOM 1431 N N . TRP B 1 91 ? 3.469 -5.762 4.832 1 96.31 91 TRP B N 1
ATOM 1432 C CA . TRP B 1 91 ? 4.832 -5.535 4.363 1 96.31 91 TRP B CA 1
ATOM 1433 C C . TRP B 1 91 ? 5.75 -5.156 5.52 1 96.31 91 TRP B C 1
ATOM 1435 O O . TRP B 1 91 ? 5.352 -4.414 6.422 1 96.31 91 TRP B O 1
ATOM 1445 N N . SER B 1 92 ? 6.863 -5.668 5.504 1 87.75 92 SER B N 1
ATOM 1446 C CA . SER B 1 92 ? 7.859 -5.312 6.512 1 87.75 92 SER B CA 1
ATOM 1447 C C . SER B 1 92 ? 8.75 -4.176 6.027 1 87.75 92 SER B C 1
ATOM 1449 O O . SER B 1 92 ? 8.969 -4.023 4.824 1 87.75 92 SER B O 1
ATOM 1451 N N . ARG B 1 93 ? 8.984 -3.287 7.047 1 73.31 93 ARG B N 1
ATOM 1452 C CA . ARG B 1 93 ? 9.867 -2.164 6.75 1 73.31 93 ARG B CA 1
ATOM 1453 C C . ARG B 1 93 ? 11.25 -2.652 6.316 1 73.31 93 ARG B C 1
ATOM 1455 O O . ARG B 1 93 ? 11.703 -3.715 6.746 1 73.31 93 ARG B O 1
ATOM 1462 N N . PRO B 1 9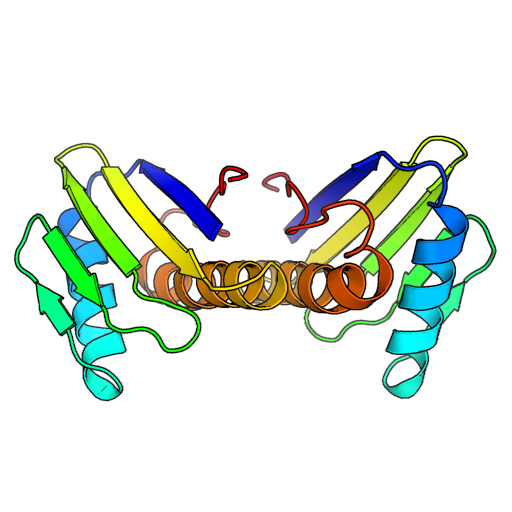4 ? 11.727 -1.969 5.461 1 62.47 94 PRO B N 1
ATOM 1463 C CA . PRO B 1 94 ? 13.125 -2.291 5.168 1 62.47 94 PRO B CA 1
ATOM 1464 C C . PRO B 1 94 ? 13.969 -2.467 6.426 1 62.47 94 PRO B C 1
ATOM 1466 O O . PRO B 1 94 ? 13.641 -1.905 7.477 1 62.47 94 PRO B O 1
#

Solvent-accessible surface area (backbone atoms only — not comparable to full-atom values): 9629 Å² total; per-residue (Å²): 85,47,37,40,31,61,46,80,34,81,54,13,34,59,52,51,43,52,52,45,58,60,46,45,78,80,34,61,59,50,68,55,70,41,40,35,40,36,56,43,85,50,29,43,34,41,37,39,31,45,78,59,21,29,37,41,37,40,34,14,88,42,45,70,28,40,45,49,43,52,45,56,50,34,68,53,48,36,74,77,38,43,89,76,69,42,55,61,71,69,66,40,77,103,85,49,37,42,30,61,45,80,34,80,54,13,34,61,53,50,42,53,51,46,57,60,47,44,78,79,35,62,59,49,68,55,68,42,43,34,41,35,57,43,83,50,28,44,34,42,37,37,30,46,78,59,20,29,36,41,35,38,35,12,86,42,45,69,28,38,46,50,43,53,44,56,50,34,68,52,47,36,75,76,37,43,90,76,69,41,56,62,71,68,67,41,77,104